Protein AF-A0A316N9U0-F1 (afdb_monomer_lite)

pLDDT: mean 92.21, std 5.58, range [57.59, 98.69]

Structure (mmCIF, N/CA/C/O backbone):
data_AF-A0A316N9U0-F1
#
_entry.id   AF-A0A316N9U0-F1
#
loop_
_atom_site.group_PDB
_atom_site.id
_atom_site.type_symbol
_atom_site.label_atom_id
_atom_site.label_alt_id
_atom_site.label_comp_id
_atom_site.label_asym_id
_atom_site.label_entity_id
_atom_site.label_seq_id
_atom_site.pdbx_PDB_ins_code
_atom_site.Cartn_x
_atom_site.Cartn_y
_atom_site.Cartn_z
_atom_site.occupancy
_atom_site.B_iso_or_equiv
_atom_site.auth_seq_id
_atom_site.auth_comp_id
_atom_site.auth_asym_id
_atom_site.auth_atom_id
_atom_site.pdbx_PDB_model_num
ATOM 1 N N . ASN A 1 1 ? -28.232 8.954 12.568 1.00 57.59 1 ASN A N 1
ATOM 2 C CA . ASN A 1 1 ? -29.510 9.543 13.004 1.00 57.59 1 ASN A CA 1
ATOM 3 C C . ASN A 1 1 ? -29.221 10.200 14.338 1.00 57.59 1 ASN A C 1
ATOM 5 O O . ASN A 1 1 ? -28.720 9.494 15.203 1.00 57.59 1 ASN A O 1
ATOM 9 N N . ASP A 1 2 ? -29.428 11.507 14.483 1.00 73.19 2 ASP A N 1
ATOM 10 C CA . ASP A 1 2 ? -28.947 12.265 15.656 1.00 73.19 2 ASP A CA 1
ATOM 11 C C . ASP A 1 2 ? -29.515 11.719 16.979 1.00 73.19 2 ASP A C 1
ATOM 13 O O . ASP A 1 2 ? -28.809 11.664 17.978 1.00 73.19 2 ASP A O 1
ATOM 17 N N . ARG A 1 3 ? -30.717 11.126 16.942 1.00 83.50 3 ARG A N 1
ATOM 18 C CA . ARG A 1 3 ? -31.357 10.500 18.108 1.00 83.50 3 ARG A CA 1
ATOM 19 C C . ARG A 1 3 ? -30.558 9.355 18.745 1.00 83.50 3 ARG A C 1
ATOM 21 O O . ARG A 1 3 ? -30.540 9.233 19.959 1.00 83.50 3 ARG A O 1
ATOM 28 N N . GLU A 1 4 ? -29.902 8.508 17.951 1.00 81.62 4 GLU A N 1
ATOM 29 C CA . GLU A 1 4 ? -29.090 7.400 18.495 1.00 81.62 4 GLU A CA 1
ATOM 30 C C . GLU A 1 4 ? -27.816 7.917 19.170 1.00 81.62 4 GLU A C 1
ATOM 32 O O . GLU A 1 4 ? -27.303 7.300 20.104 1.00 81.62 4 GLU A O 1
ATOM 37 N N . LEU A 1 5 ? -27.299 9.052 18.688 1.00 82.06 5 LEU A N 1
ATOM 38 C CA . LEU A 1 5 ? -26.145 9.709 19.281 1.00 82.06 5 LEU A CA 1
ATOM 39 C C . LEU A 1 5 ? -26.529 10.362 20.611 1.00 82.06 5 LEU A C 1
ATOM 41 O O . LEU A 1 5 ? -25.797 10.197 21.584 1.00 82.06 5 LEU A O 1
ATOM 45 N N . ASP A 1 6 ? -27.683 11.026 20.663 1.00 84.88 6 ASP A N 1
ATOM 46 C CA . ASP A 1 6 ? -28.225 11.611 21.892 1.00 84.88 6 ASP A CA 1
ATOM 47 C C . ASP A 1 6 ? -28.487 10.521 22.945 1.00 84.88 6 ASP A C 1
ATOM 49 O O . ASP A 1 6 ? -27.961 10.597 24.052 1.00 84.88 6 ASP A O 1
ATOM 53 N N . GLU A 1 7 ? -29.169 9.431 22.569 1.00 88.75 7 GLU A N 1
ATOM 54 C CA . GLU A 1 7 ? -29.408 8.272 23.447 1.00 88.75 7 GLU A CA 1
ATOM 55 C C . GLU A 1 7 ? -28.090 7.654 23.962 1.00 88.75 7 GLU A C 1
ATOM 57 O O . GLU A 1 7 ? -27.992 7.215 25.114 1.00 88.75 7 GLU A O 1
ATOM 62 N N . TYR A 1 8 ? -27.049 7.618 23.124 1.00 85.50 8 TYR A N 1
ATOM 63 C CA . TYR A 1 8 ? -25.725 7.149 23.526 1.00 85.50 8 TYR A CA 1
ATOM 64 C C . TYR A 1 8 ? -25.067 8.087 24.544 1.00 85.50 8 TYR A C 1
ATOM 66 O O . TYR A 1 8 ? -24.534 7.604 25.545 1.00 85.50 8 TYR A O 1
ATOM 74 N N . ILE A 1 9 ? -25.095 9.399 24.299 1.00 86.25 9 ILE A N 1
ATOM 75 C CA . ILE A 1 9 ? -24.516 10.407 25.195 1.00 86.25 9 ILE A CA 1
ATOM 76 C C . ILE A 1 9 ? -25.236 10.382 26.544 1.00 86.25 9 ILE A C 1
ATOM 78 O O . ILE A 1 9 ? -24.568 10.294 27.575 1.00 86.25 9 ILE A O 1
ATOM 82 N N . ASP A 1 10 ? -26.568 10.348 26.541 1.00 88.62 10 ASP A N 1
ATOM 83 C CA . ASP A 1 10 ? -27.387 10.268 27.752 1.00 88.62 10 ASP A CA 1
ATOM 84 C C . ASP A 1 10 ? -27.052 9.024 28.574 1.00 88.62 10 ASP A C 1
ATOM 86 O O . ASP A 1 10 ? -26.886 9.098 29.792 1.00 88.62 10 ASP A O 1
ATOM 90 N N . ARG A 1 11 ? -26.868 7.873 27.916 1.00 89.50 11 ARG A N 1
ATOM 91 C CA . ARG A 1 11 ? -26.446 6.644 28.595 1.00 89.50 11 ARG A CA 1
ATOM 92 C C . ARG A 1 11 ? -25.048 6.771 29.197 1.00 89.50 11 ARG A C 1
ATOM 94 O O . ARG A 1 11 ? -24.829 6.283 30.299 1.00 89.50 11 ARG A O 1
ATOM 101 N N . VAL A 1 12 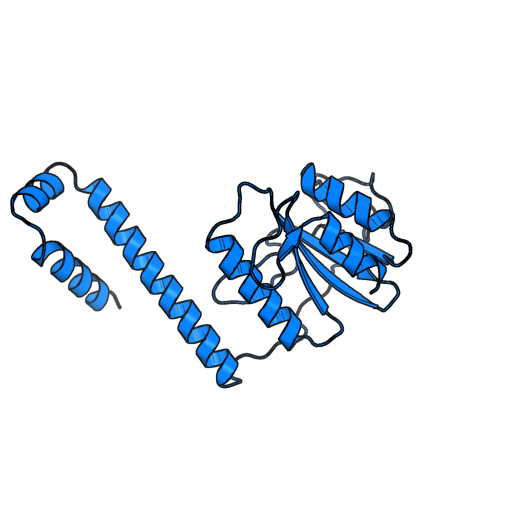? -24.102 7.390 28.489 1.00 87.19 12 VAL A N 1
ATOM 102 C CA . VAL A 1 12 ? -22.737 7.590 29.002 1.00 87.19 12 VAL A CA 1
ATOM 103 C C . VAL A 1 12 ? -22.771 8.479 30.244 1.00 87.19 12 VAL A C 1
ATOM 105 O O . VAL A 1 12 ? -22.231 8.080 31.275 1.00 87.19 12 VAL A O 1
ATOM 108 N N . ILE A 1 13 ? -23.459 9.622 30.180 1.00 87.12 13 ILE A N 1
ATOM 109 C CA . ILE A 1 13 ? -23.612 10.554 31.308 1.00 87.12 13 ILE A CA 1
ATOM 110 C C . ILE A 1 13 ? -24.351 9.881 32.473 1.00 87.12 13 ILE A C 1
ATOM 112 O O . ILE A 1 13 ? -23.904 9.969 33.612 1.00 87.12 13 ILE A O 1
ATOM 116 N N . GLY A 1 14 ? -25.418 9.126 32.197 1.00 88.75 14 GLY A N 1
ATOM 117 C CA . GLY A 1 14 ? -26.203 8.417 33.213 1.00 88.75 14 GLY A CA 1
ATOM 118 C C . GLY A 1 14 ? -25.456 7.302 33.954 1.00 88.75 14 GLY A C 1
ATOM 119 O O . GLY A 1 14 ? -25.948 6.817 34.969 1.00 88.75 14 GLY A O 1
ATOM 120 N N . THR A 1 15 ? -24.277 6.892 33.474 1.00 89.94 15 THR A N 1
ATOM 121 C CA . THR A 1 15 ? -23.410 5.906 34.150 1.00 89.94 15 THR A CA 1
ATOM 122 C C . THR A 1 15 ? -22.253 6.526 34.938 1.00 89.94 15 THR A C 1
ATOM 124 O O . THR A 1 15 ? -21.491 5.787 35.562 1.00 89.94 15 THR A O 1
ATOM 127 N N . MET A 1 16 ? -22.101 7.854 34.915 1.00 91.00 16 MET A N 1
ATOM 128 C CA . MET A 1 16 ? -21.025 8.553 35.623 1.00 91.00 16 MET A CA 1
ATOM 129 C C . MET A 1 16 ? -21.306 8.667 37.128 1.00 91.00 16 MET A C 1
ATOM 131 O O . MET A 1 16 ? -22.456 8.776 37.550 1.00 91.00 16 MET A O 1
ATOM 135 N N . SER A 1 17 ? -20.249 8.668 37.945 1.00 92.31 17 SER A N 1
ATOM 136 C CA . SER A 1 17 ? -20.356 8.987 39.376 1.00 92.31 17 SER A CA 1
ATOM 137 C C . SER A 1 17 ? -20.516 10.495 39.616 1.00 92.31 17 SER A C 1
ATOM 139 O O . SER A 1 17 ? -20.195 11.302 38.746 1.00 92.31 17 SER A O 1
ATOM 141 N N . GLU A 1 18 ? -20.950 10.894 40.815 1.00 90.19 18 GLU A N 1
ATOM 142 C CA . GLU A 1 18 ? -21.047 12.317 41.199 1.00 90.19 18 GLU A CA 1
ATOM 143 C C . GLU A 1 18 ? -19.709 13.063 41.044 1.00 90.19 18 GLU A C 1
ATOM 145 O O . GLU A 1 18 ? -19.682 14.190 40.546 1.00 90.19 18 GLU A O 1
ATOM 150 N N . ASP A 1 19 ? -18.591 12.413 41.386 1.00 89.69 19 ASP A N 1
ATOM 151 C CA . ASP A 1 19 ? -17.245 12.976 41.218 1.00 89.69 19 ASP A CA 1
ATOM 152 C C . ASP A 1 19 ? -16.905 13.208 39.736 1.00 89.69 19 ASP A C 1
ATOM 154 O O . ASP A 1 19 ? -16.341 14.241 39.377 1.00 89.69 19 ASP A O 1
ATOM 158 N N . GLN A 1 20 ? -17.282 12.272 38.856 1.00 87.94 20 GLN A N 1
ATOM 159 C CA . GLN A 1 20 ? -17.071 12.389 37.409 1.00 87.94 20 GLN A CA 1
ATOM 160 C C . GLN A 1 20 ? -17.976 13.448 36.777 1.00 87.94 20 GLN A C 1
ATOM 162 O O . GLN A 1 20 ? -17.539 14.157 35.876 1.00 87.94 20 GLN A O 1
ATOM 167 N N . LEU A 1 21 ? -19.217 13.585 37.253 1.00 89.31 21 LEU A N 1
ATOM 168 C CA . LEU A 1 21 ? -20.124 14.651 36.823 1.00 89.31 21 LEU A CA 1
ATOM 169 C C . LEU A 1 21 ? -19.589 16.025 37.244 1.00 89.31 21 LEU A C 1
ATOM 171 O O . LEU A 1 21 ? -19.561 16.946 36.433 1.00 89.31 21 LEU A O 1
ATOM 175 N N . SER A 1 22 ? -19.067 16.135 38.466 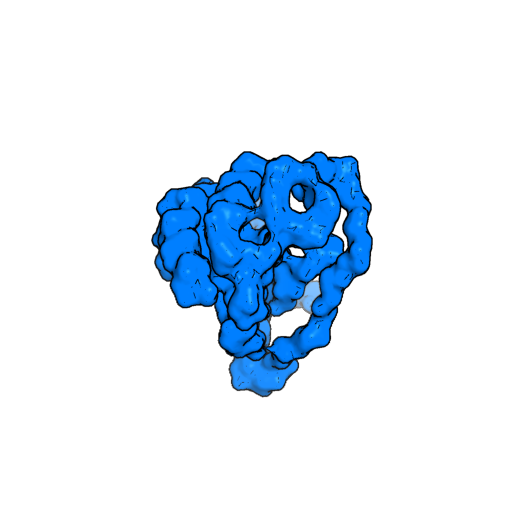1.00 89.88 22 SER A N 1
ATOM 176 C CA . SER A 1 22 ? -18.424 17.356 38.966 1.00 89.88 22 SER A CA 1
ATOM 177 C C . SER A 1 22 ? -17.175 17.719 38.153 1.00 89.88 22 SER A C 1
ATOM 179 O O . SER A 1 22 ? -16.957 18.886 37.824 1.00 89.88 22 SER A O 1
ATOM 181 N N . GLU A 1 23 ? -16.356 16.730 37.784 1.00 90.19 23 GLU A N 1
ATOM 182 C CA . GLU A 1 23 ? -15.198 16.942 36.911 1.00 90.19 23 GLU A CA 1
ATOM 183 C C . GLU A 1 23 ? -15.619 17.326 35.484 1.00 90.19 23 GLU A C 1
ATOM 185 O O . GLU A 1 23 ? -15.018 18.222 34.894 1.00 90.19 23 GLU A O 1
ATOM 190 N N . LEU A 1 24 ? -16.661 16.691 34.936 1.00 89.56 24 LEU A N 1
ATOM 191 C CA . LEU A 1 24 ? -17.228 17.012 33.624 1.00 89.56 24 LEU A CA 1
ATOM 192 C C . LEU A 1 24 ? -17.731 18.461 33.570 1.00 89.56 24 LEU A C 1
ATOM 194 O O . LEU A 1 24 ? -17.489 19.147 32.578 1.00 89.56 24 LEU A O 1
ATOM 198 N N . GLU A 1 25 ? -18.395 18.942 34.623 1.00 89.81 25 GLU A N 1
ATOM 199 C CA . GLU A 1 25 ? -18.850 20.335 34.725 1.00 89.81 25 GLU A CA 1
ATOM 200 C C . GLU A 1 25 ? -17.677 21.325 34.757 1.00 89.81 25 GLU A C 1
ATOM 202 O O . GLU A 1 25 ? -17.725 22.372 34.108 1.00 89.81 25 GLU A O 1
ATOM 207 N N . GLN A 1 26 ? -16.604 20.992 35.481 1.00 92.12 26 GLN A N 1
ATOM 208 C CA . GLN A 1 26 ? -15.421 21.850 35.615 1.00 92.12 26 GLN A CA 1
ATOM 209 C C . GLN A 1 26 ? -14.507 21.809 34.382 1.00 92.12 26 GLN A C 1
ATOM 211 O O . GLN A 1 26 ? -13.868 22.805 34.041 1.00 92.12 26 GLN A O 1
ATOM 216 N N . SER A 1 27 ? -14.426 20.657 33.717 1.00 93.25 27 SER A N 1
ATOM 217 C CA . SER A 1 27 ? -13.551 20.403 32.575 1.00 93.25 27 SER A CA 1
ATOM 218 C C . SER A 1 27 ? -14.237 19.461 31.576 1.00 93.25 27 SER A C 1
ATOM 220 O O . SER A 1 27 ? -13.948 18.263 31.525 1.00 93.25 27 SER A O 1
ATOM 222 N N . PRO A 1 28 ? -15.136 19.984 30.724 1.00 89.75 28 PRO A N 1
ATOM 223 C CA . PRO A 1 28 ? -15.917 19.148 29.811 1.00 89.75 28 PRO A CA 1
ATOM 224 C C . PRO A 1 28 ? -15.108 18.628 28.618 1.00 89.75 28 PRO A C 1
ATOM 226 O O . PRO A 1 28 ? -15.412 17.580 28.047 1.00 89.75 28 PRO A O 1
ATOM 229 N N . TYR A 1 29 ? -14.057 19.346 28.214 1.00 91.81 29 TYR A N 1
ATOM 230 C CA . TYR A 1 29 ? -13.339 19.068 26.969 1.00 91.81 29 TYR A CA 1
ATOM 231 C C . TYR A 1 29 ? -12.704 17.660 26.900 1.00 91.81 29 TYR A C 1
ATOM 233 O O . TYR A 1 29 ? -12.899 16.983 25.888 1.00 91.81 29 TYR A O 1
ATOM 241 N N . PRO A 1 30 ? -12.016 17.145 27.942 1.00 90.62 30 PRO A N 1
ATOM 242 C CA . PRO A 1 30 ? -11.500 15.773 27.940 1.00 90.62 30 PRO A CA 1
ATOM 243 C C . PRO A 1 30 ? -12.579 14.707 27.710 1.00 90.62 30 PRO A C 1
ATOM 245 O O . PRO A 1 30 ? -12.340 13.720 27.010 1.00 90.62 30 PRO A O 1
ATOM 248 N N . TYR A 1 31 ? -13.776 14.909 28.262 1.00 89.56 31 TYR A N 1
ATOM 249 C CA . TYR A 1 31 ? -14.908 14.003 28.088 1.00 89.56 31 TYR A CA 1
ATOM 250 C C . TYR A 1 31 ? -15.464 14.068 26.667 1.00 89.56 31 TYR A C 1
ATOM 252 O O . TYR A 1 31 ? -15.676 13.022 26.053 1.00 89.56 31 TYR A O 1
ATOM 260 N N . VAL A 1 32 ? -15.605 15.272 26.101 1.00 89.56 32 VAL A N 1
ATOM 261 C CA . VAL A 1 32 ? -15.993 15.461 24.693 1.00 89.56 32 VAL A CA 1
ATOM 262 C C . VAL A 1 32 ? -15.034 14.713 23.767 1.00 89.56 32 VAL A C 1
ATOM 264 O O . VAL A 1 32 ? -15.482 13.947 22.915 1.00 89.56 32 VAL A O 1
ATOM 267 N N . VAL A 1 33 ? -13.721 14.866 23.964 1.00 92.12 33 VAL A N 1
ATOM 268 C CA . VAL A 1 33 ? -12.704 14.172 23.158 1.00 92.12 33 VAL A CA 1
ATOM 269 C C . VAL A 1 33 ? -12.834 12.652 23.287 1.00 92.12 33 VAL A C 1
ATOM 271 O O . VAL A 1 33 ? -12.811 11.953 22.272 1.00 92.12 33 VAL A O 1
ATOM 274 N N . LYS A 1 34 ? -13.021 12.123 24.505 1.00 89.81 34 LYS A N 1
ATOM 275 C CA . LYS A 1 34 ? -13.207 10.678 24.733 1.00 89.81 34 LYS A CA 1
ATOM 276 C C . LYS A 1 34 ? -14.476 10.141 24.069 1.00 89.81 34 LYS A C 1
ATOM 278 O O . LYS A 1 34 ? -14.416 9.115 23.392 1.00 89.81 34 LYS A O 1
ATOM 283 N N . ILE A 1 35 ? -15.607 10.830 24.225 1.00 89.00 35 ILE A N 1
ATOM 284 C CA . ILE A 1 35 ? -16.892 10.436 23.630 1.00 89.00 35 ILE A CA 1
ATOM 285 C C . ILE A 1 35 ? -16.791 10.463 22.105 1.00 89.00 35 ILE A C 1
ATOM 287 O O . ILE A 1 35 ? -17.121 9.474 21.453 1.00 89.00 35 ILE A O 1
ATOM 291 N N . GLN A 1 36 ? -16.270 11.551 21.530 1.00 90.56 36 GLN A N 1
ATOM 292 C CA . GLN A 1 36 ? -16.056 11.658 20.086 1.00 90.56 36 GLN A CA 1
ATOM 293 C C . GLN A 1 36 ? -15.122 10.564 19.566 1.00 90.56 36 GLN A C 1
ATOM 295 O O . GLN A 1 36 ? -15.393 9.981 18.516 1.00 90.56 36 GLN A O 1
ATOM 300 N N . GLY A 1 37 ? -14.043 10.268 20.294 1.00 91.50 37 GLY A N 1
ATOM 301 C CA . GLY A 1 37 ? -13.137 9.168 19.978 1.00 91.50 37 GLY A CA 1
ATOM 302 C C . GLY A 1 37 ? -13.875 7.834 19.919 1.00 91.50 37 GLY A C 1
ATOM 303 O O . GLY A 1 37 ? -13.786 7.130 18.913 1.00 91.50 37 GLY A O 1
ATOM 304 N N . LYS A 1 38 ? -14.686 7.530 20.939 1.00 90.06 38 LYS A N 1
ATOM 305 C CA . LYS A 1 38 ? -15.428 6.267 20.992 1.00 90.06 38 LYS A CA 1
ATOM 306 C C . LYS A 1 38 ? -16.485 6.150 19.896 1.00 90.06 38 LYS A C 1
ATOM 308 O O . LYS A 1 38 ? -16.627 5.093 19.291 1.00 90.06 38 LYS A O 1
ATOM 313 N N . VAL A 1 39 ? -17.201 7.233 19.601 1.00 88.88 39 VAL A N 1
ATOM 314 C CA . VAL A 1 39 ? -18.185 7.261 18.508 1.00 88.88 39 VAL A CA 1
ATOM 315 C C . VAL A 1 39 ? -17.504 7.010 17.161 1.00 88.88 39 VAL A C 1
ATOM 317 O O . VAL A 1 39 ? -17.986 6.195 16.377 1.00 88.88 39 VAL A O 1
ATOM 320 N N . LYS A 1 40 ? -16.356 7.648 16.896 1.00 89.56 40 LYS A N 1
ATOM 321 C CA . LYS A 1 40 ? -15.582 7.413 15.664 1.00 89.56 40 LYS A CA 1
ATOM 322 C C . LYS A 1 40 ? -15.115 5.961 15.549 1.00 89.56 40 LYS A C 1
ATOM 324 O O . LYS A 1 40 ? -15.230 5.388 14.470 1.00 89.56 40 LYS A O 1
ATOM 329 N N . GLU A 1 41 ? -14.646 5.370 16.646 1.00 89.88 41 GLU A N 1
ATOM 330 C CA . GLU A 1 41 ? -14.242 3.961 16.707 1.00 89.88 41 GLU A CA 1
ATOM 331 C C . GLU A 1 41 ? -15.411 3.020 16.365 1.00 89.88 41 GLU A C 1
ATOM 333 O O . GLU A 1 41 ? -15.278 2.162 15.494 1.00 89.88 41 GLU A O 1
ATOM 338 N N . LEU A 1 42 ? -16.584 3.223 16.979 1.00 89.88 42 LEU A N 1
ATOM 339 C CA . LEU A 1 42 ? -17.784 2.416 16.714 1.00 89.88 42 LEU A CA 1
ATOM 340 C C . LEU A 1 42 ? -18.245 2.534 15.256 1.00 89.88 42 LEU A C 1
ATOM 342 O O . LEU A 1 42 ? -18.613 1.540 14.628 1.00 89.88 42 LEU A O 1
ATOM 346 N N . ILE A 1 43 ? -18.198 3.745 14.697 1.00 89.44 43 ILE A N 1
ATOM 347 C CA . ILE A 1 43 ? -18.529 3.985 13.292 1.00 89.44 43 ILE A CA 1
ATOM 348 C C . ILE A 1 43 ? -17.534 3.267 12.369 1.00 89.44 43 ILE A C 1
ATOM 350 O O . ILE A 1 43 ? -17.958 2.668 11.382 1.00 89.44 43 ILE A O 1
ATOM 354 N N . ALA A 1 44 ? -16.233 3.307 12.670 1.00 88.31 44 ALA A N 1
ATOM 355 C CA . ALA A 1 44 ? -15.211 2.611 11.888 1.00 88.31 44 ALA A CA 1
ATOM 356 C C . ALA A 1 44 ? -15.417 1.087 11.919 1.00 88.31 44 ALA A C 1
ATOM 358 O O . ALA A 1 44 ? -15.463 0.454 10.862 1.00 88.31 44 ALA A O 1
ATOM 359 N N . GLN A 1 45 ? -15.661 0.518 13.104 1.00 90.56 45 GLN A N 1
ATOM 360 C CA . GLN A 1 45 ? -15.970 -0.905 13.281 1.00 90.56 45 GLN A CA 1
ATOM 361 C C . GLN A 1 45 ? -17.214 -1.319 12.488 1.00 90.56 45 GLN A C 1
ATOM 363 O O . GLN A 1 45 ? -17.184 -2.313 11.762 1.00 90.56 45 GLN A O 1
ATOM 368 N N . HIS A 1 46 ? -18.291 -0.532 12.566 1.00 92.19 46 HIS A N 1
ATOM 369 C CA . HIS A 1 46 ? -19.512 -0.801 11.813 1.00 92.19 46 HIS A CA 1
ATOM 370 C C . HIS A 1 46 ? -19.275 -0.757 10.297 1.00 92.19 46 HIS A C 1
ATOM 372 O O . HIS A 1 46 ? -19.686 -1.674 9.589 1.00 92.19 46 HIS A O 1
ATOM 378 N N . ARG A 1 47 ? -18.573 0.268 9.790 1.00 91.62 47 ARG A N 1
ATOM 379 C CA . ARG A 1 47 ? -18.235 0.381 8.358 1.00 91.62 47 ARG A CA 1
ATOM 380 C C . ARG A 1 47 ? -17.424 -0.814 7.870 1.00 91.62 47 ARG A C 1
ATOM 382 O O . ARG A 1 47 ? -17.737 -1.356 6.815 1.00 91.62 47 ARG A O 1
ATOM 389 N N . SER A 1 48 ? -16.417 -1.223 8.639 1.00 91.62 48 SER A N 1
ATOM 390 C CA . SER A 1 48 ? -15.577 -2.381 8.328 1.00 91.62 48 SER A CA 1
ATOM 391 C C . SER A 1 48 ? -16.403 -3.671 8.274 1.00 91.62 48 SER A C 1
ATOM 393 O O . SER A 1 48 ? -16.355 -4.391 7.280 1.00 91.62 48 SER A O 1
ATOM 395 N N . GLY A 1 49 ? -17.269 -3.903 9.268 1.00 93.81 49 GLY A N 1
ATOM 396 C CA . GLY A 1 49 ? -18.148 -5.077 9.297 1.00 93.81 49 GLY A CA 1
ATOM 397 C C . GLY A 1 49 ? -19.169 -5.116 8.153 1.00 93.81 49 GLY A C 1
ATOM 398 O O . GLY A 1 49 ? -19.401 -6.172 7.565 1.00 93.81 49 GLY A O 1
ATOM 399 N N . VAL A 1 50 ? -19.756 -3.970 7.789 1.00 95.12 50 VAL A N 1
ATOM 400 C CA . VAL A 1 50 ? -20.667 -3.873 6.633 1.00 95.12 50 VAL A CA 1
ATOM 401 C C . VAL A 1 50 ? -19.923 -4.141 5.328 1.00 95.12 50 VAL A C 1
ATOM 403 O O . VAL A 1 50 ? -20.443 -4.859 4.477 1.00 95.12 50 VAL A O 1
ATOM 406 N N . PHE A 1 51 ? -18.713 -3.601 5.175 1.00 94.38 51 PHE A N 1
ATOM 407 C CA . PHE A 1 51 ? -17.882 -3.834 3.997 1.00 94.38 51 PHE A CA 1
ATOM 408 C C . PHE A 1 51 ? -17.535 -5.317 3.830 1.00 94.38 51 PHE A C 1
ATOM 410 O O . PHE A 1 51 ? -17.760 -5.867 2.755 1.00 94.38 51 PHE A O 1
ATOM 417 N N . ASP A 1 52 ? -17.071 -5.975 4.896 1.00 93.06 52 ASP A N 1
ATOM 418 C CA . ASP A 1 52 ? -16.777 -7.412 4.879 1.00 93.06 52 ASP A CA 1
ATOM 419 C C . ASP A 1 52 ? -18.040 -8.228 4.539 1.00 93.06 52 ASP A C 1
ATOM 421 O O . ASP A 1 52 ? -18.011 -9.079 3.653 1.00 93.06 52 ASP A O 1
ATOM 425 N N . THR A 1 53 ? -19.189 -7.888 5.136 1.00 96.19 53 THR A N 1
ATOM 426 C CA . THR A 1 53 ? -20.478 -8.532 4.819 1.00 96.19 53 THR A CA 1
ATOM 427 C C . THR A 1 53 ? -20.856 -8.361 3.345 1.00 96.19 53 THR A C 1
ATOM 429 O O . THR A 1 53 ? -21.382 -9.273 2.712 1.00 96.19 53 THR A O 1
ATOM 432 N N . TRP A 1 54 ? -20.634 -7.177 2.773 1.00 96.31 54 TRP A N 1
ATOM 433 C CA . TRP A 1 54 ? -20.949 -6.912 1.370 1.00 96.31 54 TRP A CA 1
ATOM 434 C C . TRP A 1 54 ? -19.982 -7.601 0.408 1.00 96.31 54 TRP A C 1
ATOM 436 O O . TRP A 1 54 ? -20.415 -7.991 -0.675 1.00 96.31 54 TRP A O 1
ATOM 446 N N . LEU A 1 55 ? -18.718 -7.784 0.794 1.00 93.19 55 LEU A N 1
ATOM 447 C CA . LEU A 1 55 ? -17.776 -8.630 0.064 1.00 93.19 55 LEU A CA 1
ATOM 448 C C . LEU A 1 55 ? -18.236 -10.092 0.055 1.00 93.19 55 LEU A C 1
ATOM 450 O O . LEU A 1 55 ? -18.295 -10.694 -1.009 1.00 93.19 55 LEU A O 1
ATOM 454 N N . GLU A 1 56 ? -18.617 -10.644 1.209 1.00 93.88 56 GLU A N 1
ATOM 455 C CA . GLU A 1 56 ? -19.105 -12.030 1.330 1.00 93.88 56 GLU A CA 1
ATOM 456 C C . GLU A 1 56 ? -20.409 -12.286 0.561 1.00 93.88 56 GLU A C 1
ATOM 458 O O . GLU A 1 56 ? -20.680 -13.404 0.134 1.00 93.88 56 GLU A O 1
ATOM 463 N N . GLN A 1 57 ? -21.230 -11.249 0.395 1.00 96.31 57 GLN A N 1
ATOM 464 C CA . GLN A 1 57 ? -22.492 -11.298 -0.347 1.00 96.31 57 GLN A CA 1
ATOM 465 C C . GLN A 1 57 ? -22.332 -10.975 -1.839 1.00 96.31 57 GLN A C 1
ATOM 467 O O . GLN A 1 57 ? -23.343 -10.759 -2.509 1.00 96.31 57 GLN A O 1
ATOM 472 N N . ASP A 1 58 ? -21.097 -10.855 -2.339 1.00 94.00 58 ASP A N 1
ATOM 473 C CA . ASP A 1 58 ? -20.777 -10.463 -3.719 1.00 94.00 58 ASP A CA 1
ATOM 474 C C . ASP A 1 58 ? -21.419 -9.126 -4.154 1.00 94.00 58 ASP A C 1
ATOM 476 O O . ASP A 1 58 ? -21.604 -8.844 -5.340 1.00 94.00 58 ASP A O 1
ATOM 480 N N . LYS A 1 59 ? -21.760 -8.257 -3.193 1.00 95.31 59 LYS A N 1
ATOM 481 C CA . LYS A 1 59 ? -22.289 -6.906 -3.460 1.00 95.31 59 LYS A CA 1
ATOM 482 C C . LYS A 1 59 ? -21.187 -5.931 -3.857 1.00 95.31 59 LYS A C 1
ATOM 484 O O . LYS A 1 59 ? -21.469 -4.902 -4.469 1.00 95.31 59 LYS A O 1
ATOM 489 N N . ILE A 1 60 ? -19.945 -6.240 -3.493 1.00 93.19 60 ILE A N 1
ATOM 490 C CA . ILE A 1 60 ? -18.751 -5.487 -3.866 1.00 93.19 60 ILE A CA 1
ATOM 491 C C . ILE A 1 60 ? -17.951 -6.328 -4.855 1.00 93.19 60 ILE A C 1
ATOM 493 O O . ILE A 1 60 ? -17.623 -7.478 -4.585 1.00 93.19 60 ILE A O 1
ATOM 497 N N . SER A 1 61 ? -17.603 -5.728 -5.990 1.00 91.06 61 SER A N 1
ATOM 498 C CA . SER A 1 61 ? -16.751 -6.340 -7.009 1.00 91.06 61 SER A CA 1
ATOM 499 C C . SER A 1 61 ? -15.576 -5.426 -7.342 1.00 91.06 61 SER A C 1
ATOM 501 O O . SER A 1 61 ? -15.654 -4.204 -7.199 1.00 91.06 61 SER A O 1
ATOM 503 N N . CYS A 1 62 ? -14.465 -6.022 -7.778 1.00 92.38 62 CYS A N 1
ATOM 504 C CA . CYS A 1 62 ? -13.304 -5.273 -8.236 1.00 92.38 62 CYS A CA 1
ATOM 505 C C . CYS A 1 62 ? -13.340 -5.142 -9.760 1.00 92.38 62 CYS A C 1
ATOM 507 O O . CYS A 1 62 ? -13.318 -6.145 -10.472 1.00 92.38 62 CYS A O 1
ATOM 509 N N . LEU A 1 63 ? -13.397 -3.903 -10.251 1.00 92.31 63 LEU A N 1
ATOM 510 C CA . LEU A 1 63 ? -13.461 -3.588 -11.676 1.00 92.31 63 LEU A CA 1
ATOM 511 C C . LEU A 1 63 ? -12.297 -2.671 -12.080 1.00 92.31 63 LEU A C 1
ATOM 513 O O . LEU A 1 63 ? -11.847 -1.860 -11.263 1.00 92.31 63 LEU A O 1
ATOM 517 N N . PRO A 1 64 ? -11.820 -2.748 -13.337 1.00 92.25 64 PRO A N 1
ATOM 518 C CA . PRO A 1 64 ? -10.849 -1.793 -13.861 1.00 92.25 64 PRO A CA 1
ATOM 519 C C . PRO A 1 64 ? -11.414 -0.368 -13.803 1.00 92.25 64 PRO A C 1
ATOM 521 O O . PRO A 1 64 ? -12.434 -0.082 -14.422 1.00 92.25 64 PRO A O 1
ATOM 524 N N . ASN A 1 65 ? -10.756 0.520 -13.055 1.00 90.38 65 ASN A N 1
ATOM 525 C CA . ASN A 1 65 ? -11.258 1.879 -12.802 1.00 90.38 65 ASN A CA 1
ATOM 526 C C . ASN A 1 65 ? -10.165 2.963 -12.846 1.00 90.38 65 ASN A C 1
ATOM 528 O O . ASN A 1 65 ? -10.401 4.108 -12.474 1.00 90.38 65 ASN A O 1
ATOM 532 N N . TYR A 1 66 ? -8.945 2.620 -13.255 1.00 94.12 66 TYR A N 1
ATOM 533 C CA . TYR A 1 66 ? -7.836 3.566 -13.262 1.00 94.12 66 TYR A CA 1
ATOM 534 C C . TYR A 1 66 ? -6.930 3.344 -14.464 1.00 94.12 66 TYR A C 1
ATOM 536 O O . TYR A 1 66 ? -6.600 2.208 -14.806 1.00 94.12 66 TYR A O 1
ATOM 544 N N . ALA A 1 67 ? -6.516 4.450 -15.073 1.00 95.06 67 ALA A N 1
ATOM 545 C CA . ALA A 1 67 ? -5.504 4.495 -16.109 1.00 95.06 67 ALA A CA 1
ATOM 546 C C . ALA A 1 67 ? -4.456 5.527 -15.698 1.00 95.06 67 ALA A C 1
ATOM 548 O O . ALA A 1 67 ? -4.800 6.628 -15.268 1.00 95.06 67 ALA A O 1
ATOM 549 N N . LEU A 1 68 ? -3.184 5.159 -15.838 1.00 95.88 68 LEU A N 1
ATOM 550 C CA . LEU A 1 68 ? -2.081 6.084 -15.614 1.00 95.88 68 LEU A CA 1
ATOM 551 C C . LEU A 1 68 ? -2.179 7.233 -16.632 1.00 95.88 68 LEU A C 1
ATOM 553 O O . LEU A 1 68 ? -2.428 6.967 -17.814 1.00 95.88 68 LEU A O 1
ATOM 557 N N . PRO A 1 69 ? -2.034 8.497 -16.199 1.00 95.00 69 PRO A N 1
ATOM 558 C CA . PRO A 1 69 ? -2.108 9.630 -17.109 1.00 95.00 69 PRO A CA 1
ATOM 559 C C . PRO A 1 69 ? -0.965 9.590 -18.131 1.00 95.00 69 PRO A C 1
ATOM 561 O O . PRO A 1 69 ? 0.102 9.047 -17.883 1.00 95.00 69 PRO A O 1
ATOM 564 N N . ALA A 1 70 ? -1.160 10.204 -19.298 1.00 95.69 70 ALA A N 1
ATOM 565 C CA . ALA A 1 70 ? -0.084 10.299 -20.290 1.00 95.69 70 ALA A CA 1
ATOM 566 C C . ALA A 1 70 ? 1.057 11.230 -19.835 1.00 95.69 70 ALA A C 1
ATOM 568 O O . ALA A 1 70 ? 2.190 11.092 -20.290 1.00 95.69 70 ALA A O 1
ATOM 569 N N . VAL A 1 71 ? 0.746 12.194 -18.961 1.00 94.31 71 VAL A N 1
ATOM 570 C CA . VAL A 1 71 ? 1.667 13.213 -18.448 1.00 94.31 71 VAL A CA 1
ATOM 571 C C . VAL A 1 71 ? 1.326 13.503 -16.989 1.00 94.31 71 VAL A C 1
ATOM 573 O O . VAL A 1 71 ? 0.150 13.609 -16.640 1.00 94.31 71 VAL A O 1
ATOM 576 N N . ILE A 1 72 ? 2.354 13.686 -16.161 1.00 94.19 72 ILE A N 1
ATOM 577 C CA . ILE A 1 72 ? 2.240 14.209 -14.795 1.00 94.19 72 ILE A CA 1
ATOM 578 C C . ILE A 1 72 ? 2.913 15.581 -14.688 1.00 94.19 72 ILE A C 1
ATOM 580 O O . ILE A 1 72 ? 3.753 15.951 -15.508 1.00 94.19 72 ILE A O 1
ATOM 584 N N . SER A 1 73 ? 2.520 16.371 -13.691 1.00 91.31 73 SER A N 1
ATOM 585 C CA . SER A 1 73 ? 3.099 17.696 -13.425 1.00 91.31 73 SER A CA 1
ATOM 586 C C . SER A 1 73 ? 3.214 17.927 -11.917 1.00 91.31 73 SER A C 1
ATOM 588 O O . SER A 1 73 ? 2.446 18.711 -11.358 1.00 91.31 73 SER A O 1
ATOM 590 N N . PRO A 1 74 ? 4.112 17.191 -11.239 1.00 90.69 74 PRO A N 1
ATOM 591 C CA . PRO A 1 74 ? 4.306 17.341 -9.804 1.00 90.69 74 PRO A CA 1
ATOM 592 C C . PRO A 1 74 ? 4.927 18.702 -9.461 1.00 90.69 74 PRO A C 1
ATOM 594 O O . PRO A 1 74 ? 5.699 19.267 -10.236 1.00 90.69 74 PRO A O 1
ATOM 597 N N . THR A 1 75 ? 4.606 19.222 -8.275 1.00 89.19 75 THR A N 1
ATOM 598 C CA . THR A 1 75 ? 5.119 20.517 -7.789 1.00 89.19 75 THR A CA 1
ATOM 599 C C . THR A 1 75 ? 6.624 20.474 -7.510 1.00 89.19 75 THR A C 1
ATOM 601 O O . THR A 1 75 ? 7.332 21.445 -7.769 1.00 89.19 75 THR A O 1
ATOM 604 N N . ALA A 1 76 ? 7.107 19.346 -6.987 1.00 92.38 76 ALA A N 1
ATOM 605 C CA . ALA A 1 76 ? 8.517 19.037 -6.777 1.00 92.38 76 ALA A CA 1
ATOM 606 C C . ALA A 1 76 ? 8.822 17.696 -7.447 1.00 92.38 76 ALA A C 1
ATOM 608 O O . ALA A 1 76 ? 7.989 16.789 -7.403 1.00 92.38 76 ALA A O 1
ATOM 609 N N . PHE A 1 77 ? 9.985 17.576 -8.085 1.00 93.25 77 PHE A N 1
ATOM 610 C CA . PHE A 1 77 ? 10.288 16.430 -8.935 1.00 93.25 77 PHE A CA 1
ATOM 611 C C . PHE A 1 77 ? 11.731 15.952 -8.824 1.00 93.25 77 PHE A C 1
ATOM 613 O O . PHE A 1 77 ? 12.642 16.716 -8.506 1.00 93.25 77 PHE A O 1
ATOM 620 N N . THR A 1 78 ? 11.930 14.685 -9.175 1.00 92.94 78 THR A N 1
ATOM 621 C CA . THR A 1 78 ? 13.234 14.035 -9.286 1.00 92.94 78 THR A CA 1
ATOM 622 C C . THR A 1 78 ? 13.308 13.189 -10.554 1.00 92.94 78 THR A C 1
ATOM 624 O O . THR A 1 78 ? 12.321 12.612 -11.007 1.00 92.94 78 THR A O 1
ATOM 627 N N . SER A 1 79 ? 14.499 13.106 -11.138 1.00 93.81 79 SER A N 1
ATOM 628 C CA . SER A 1 79 ? 14.815 12.226 -12.271 1.00 93.81 79 SER A CA 1
ATOM 629 C C . SER A 1 79 ? 16.064 11.383 -11.989 1.00 93.81 79 SER A C 1
ATOM 631 O O . SER A 1 79 ? 16.776 10.989 -12.910 1.00 93.81 79 SER A O 1
ATOM 633 N N . MET A 1 80 ? 16.397 11.197 -10.706 1.00 93.94 80 MET A N 1
ATOM 634 C CA . MET A 1 80 ? 17.659 10.579 -10.282 1.00 93.94 80 MET A CA 1
ATOM 635 C C . MET A 1 80 ? 17.641 9.051 -10.362 1.00 93.94 80 MET A C 1
ATOM 637 O O . MET A 1 80 ? 18.680 8.444 -10.610 1.00 93.94 80 MET A O 1
ATOM 641 N N . VAL A 1 81 ? 16.482 8.432 -10.134 1.00 96.50 81 VAL A N 1
ATOM 642 C CA . VAL A 1 81 ? 16.359 6.972 -10.061 1.00 96.50 81 VAL A CA 1
ATOM 643 C C . VAL A 1 81 ? 15.997 6.424 -11.446 1.00 96.50 81 VAL A C 1
ATOM 645 O O . VAL A 1 81 ? 15.030 6.898 -12.048 1.00 96.50 81 VAL A O 1
ATOM 648 N N . PRO A 1 82 ? 16.745 5.443 -11.981 1.00 97.12 82 PRO A N 1
ATOM 649 C CA . PRO A 1 82 ? 16.460 4.872 -13.292 1.00 97.12 82 PRO A CA 1
ATOM 650 C C . PRO A 1 82 ? 15.139 4.091 -13.293 1.00 97.12 82 PRO A C 1
ATOM 652 O O . PRO A 1 82 ? 14.576 3.771 -12.247 1.00 97.12 82 PRO A O 1
ATOM 655 N N . LYS A 1 83 ? 14.655 3.742 -14.493 1.00 97.88 83 LYS A N 1
ATOM 656 C CA . LYS A 1 83 ? 13.403 2.990 -14.707 1.00 97.88 83 LYS A CA 1
ATOM 657 C C . LYS A 1 83 ? 12.146 3.690 -14.160 1.00 97.88 83 LYS A C 1
ATOM 659 O O . LYS A 1 83 ? 11.154 3.019 -13.885 1.00 97.88 83 LYS A O 1
ATOM 664 N N . SER A 1 84 ? 12.156 5.014 -14.020 1.00 97.69 84 SER A N 1
ATOM 665 C CA . SER A 1 84 ? 10.918 5.763 -13.801 1.00 97.69 84 SER A CA 1
ATOM 666 C C . SER A 1 84 ? 9.985 5.627 -15.010 1.00 97.69 84 SER A C 1
ATOM 668 O O . SER A 1 84 ? 10.440 5.506 -16.153 1.00 97.69 84 SER A O 1
ATOM 670 N N . LEU A 1 85 ? 8.674 5.622 -14.771 1.00 97.94 85 LEU A N 1
ATOM 671 C CA . LEU A 1 85 ? 7.668 5.590 -15.830 1.00 97.94 85 LEU A CA 1
ATOM 672 C C . LEU A 1 85 ? 7.616 6.933 -16.560 1.00 97.94 85 LEU A C 1
ATOM 674 O O . LEU A 1 85 ? 7.526 6.969 -17.789 1.00 97.94 85 LEU A O 1
ATOM 678 N N . TYR A 1 86 ? 7.676 8.028 -15.805 1.00 97.31 86 TYR A N 1
ATOM 679 C CA . TYR A 1 86 ? 7.705 9.380 -16.347 1.00 97.31 86 TYR A CA 1
ATOM 680 C C . TYR A 1 86 ? 9.135 9.929 -16.374 1.00 97.31 86 TYR A C 1
ATOM 682 O O . TYR A 1 86 ? 10.006 9.502 -15.617 1.00 97.31 86 TYR A O 1
ATOM 690 N N . THR A 1 87 ? 9.383 10.912 -17.246 1.00 95.44 87 THR A N 1
ATOM 691 C CA . THR A 1 87 ? 10.697 11.572 -17.382 1.00 95.44 87 THR A CA 1
ATOM 692 C C . THR A 1 87 ? 11.190 12.175 -16.065 1.00 95.44 87 THR A C 1
ATOM 694 O O . THR A 1 87 ? 12.390 12.199 -15.802 1.00 95.44 87 THR A O 1
ATOM 697 N N . ALA A 1 88 ? 10.261 12.668 -15.249 1.00 94.81 88 ALA A N 1
ATOM 698 C CA . ALA A 1 88 ? 10.503 13.095 -13.885 1.00 94.81 88 ALA A CA 1
ATOM 699 C C . ALA A 1 88 ? 9.310 12.663 -13.031 1.00 94.81 88 ALA A C 1
ATOM 701 O O . ALA A 1 88 ? 8.160 12.842 -13.434 1.00 94.81 88 ALA A O 1
ATOM 702 N N . GLU A 1 89 ? 9.605 12.087 -11.876 1.00 96.25 89 GLU A N 1
ATOM 703 C CA . GLU A 1 89 ? 8.630 11.607 -10.901 1.00 96.25 89 GLU A CA 1
ATOM 704 C C . GLU A 1 89 ? 8.466 12.648 -9.793 1.00 96.25 89 GLU A C 1
ATOM 706 O O . GLU A 1 89 ? 9.319 13.523 -9.626 1.00 96.25 89 GLU A O 1
ATOM 711 N N . GLU A 1 90 ? 7.373 12.573 -9.035 1.00 95.19 90 GLU A N 1
ATOM 712 C CA . GLU A 1 90 ? 7.206 13.422 -7.854 1.00 95.19 90 GLU A CA 1
ATOM 713 C C . GLU A 1 90 ? 8.312 13.135 -6.824 1.00 95.19 90 GLU A C 1
ATOM 715 O O . GLU A 1 90 ? 8.736 11.991 -6.656 1.00 95.19 90 GLU A O 1
ATOM 720 N N . ASP A 1 91 ? 8.798 14.182 -6.156 1.00 93.75 91 ASP A N 1
ATOM 721 C CA . ASP A 1 91 ? 9.865 14.062 -5.158 1.00 93.75 91 ASP A CA 1
ATOM 722 C C . ASP A 1 91 ? 9.447 13.191 -3.967 1.00 93.75 91 ASP A C 1
ATOM 724 O O . ASP A 1 91 ? 8.303 13.264 -3.531 1.00 93.75 91 ASP A O 1
ATOM 728 N N . MET A 1 92 ? 10.361 12.387 -3.429 1.00 93.50 92 MET A N 1
ATOM 729 C CA . MET A 1 92 ? 10.077 11.319 -2.462 1.00 93.50 92 MET A CA 1
ATOM 730 C C . MET A 1 92 ? 10.790 11.541 -1.131 1.00 93.50 92 MET A C 1
ATOM 732 O O . MET A 1 92 ? 11.822 12.207 -1.067 1.00 93.50 92 MET A O 1
ATOM 736 N N . ASN A 1 93 ? 10.273 10.933 -0.060 1.00 93.69 93 ASN A N 1
ATOM 737 C CA . ASN A 1 93 ? 11.026 10.880 1.196 1.00 93.69 93 ASN A CA 1
ATOM 738 C C . ASN A 1 93 ? 12.212 9.893 1.097 1.00 93.69 93 ASN A C 1
ATOM 740 O O . ASN A 1 93 ? 12.294 9.086 0.171 1.00 93.69 93 ASN A O 1
ATOM 744 N N . GLU A 1 94 ? 13.136 9.941 2.061 1.00 94.75 94 GLU A N 1
ATOM 745 C CA . GLU A 1 94 ? 14.360 9.121 2.055 1.00 94.75 94 GLU A CA 1
ATOM 746 C C . GLU A 1 94 ? 14.080 7.610 1.982 1.00 94.75 94 GLU A C 1
ATOM 748 O O . GLU A 1 94 ? 14.773 6.873 1.277 1.00 94.75 94 GLU A O 1
ATOM 753 N N . TYR A 1 95 ? 13.039 7.140 2.673 1.00 95.50 95 TYR A N 1
ATOM 754 C CA . TYR A 1 95 ? 12.700 5.723 2.699 1.00 95.50 95 TYR A CA 1
ATOM 755 C C . TYR A 1 95 ? 12.032 5.268 1.396 1.00 95.50 95 TYR A C 1
ATOM 757 O O . TYR A 1 95 ? 12.428 4.250 0.830 1.00 95.50 95 TYR A O 1
ATOM 765 N N . GLU A 1 96 ? 11.090 6.049 0.863 1.00 96.19 96 GLU A N 1
ATOM 766 C CA . GLU A 1 96 ? 10.525 5.836 -0.476 1.00 96.19 96 GLU A CA 1
ATOM 767 C C . GLU A 1 96 ? 11.639 5.770 -1.529 1.00 96.19 96 GLU A C 1
ATOM 769 O O . GLU A 1 96 ? 11.676 4.824 -2.316 1.00 96.19 96 GLU A O 1
ATOM 774 N N . PHE A 1 97 ? 12.594 6.712 -1.482 1.00 96.56 97 PHE A N 1
ATOM 775 C CA . PHE A 1 97 ? 13.760 6.744 -2.367 1.00 96.56 97 PHE A CA 1
ATOM 776 C C . PHE A 1 97 ? 14.577 5.447 -2.284 1.00 96.56 97 PHE A C 1
ATOM 778 O O . PHE A 1 97 ? 14.905 4.851 -3.309 1.00 96.56 97 PHE A O 1
ATOM 785 N N . LYS A 1 98 ? 14.872 4.967 -1.070 1.00 96.94 98 LYS A N 1
ATOM 786 C CA . LYS A 1 98 ? 15.590 3.703 -0.838 1.00 96.94 98 LYS A CA 1
ATOM 787 C C . LYS A 1 98 ? 14.855 2.505 -1.451 1.00 96.94 98 LYS A C 1
ATOM 789 O O . LYS A 1 98 ? 15.492 1.654 -2.071 1.00 96.94 98 LYS A O 1
ATOM 794 N N . VAL A 1 99 ? 13.529 2.446 -1.305 1.00 97.88 99 VAL A N 1
ATOM 795 C CA . VAL A 1 99 ? 12.698 1.368 -1.868 1.00 97.88 99 VAL A CA 1
ATOM 796 C C . VAL A 1 99 ? 12.711 1.407 -3.398 1.00 97.88 99 VAL A C 1
ATOM 798 O O . VAL A 1 99 ? 12.984 0.381 -4.024 1.00 97.88 99 VAL A O 1
ATOM 801 N N . VAL A 1 100 ? 12.467 2.570 -4.020 1.00 97.94 100 VAL A N 1
ATOM 802 C CA . VAL A 1 100 ? 12.481 2.679 -5.493 1.00 97.94 100 VAL A CA 1
ATOM 803 C C . VAL A 1 100 ? 13.868 2.437 -6.073 1.00 97.94 100 VAL A C 1
ATOM 805 O O . VAL A 1 100 ? 13.975 1.820 -7.130 1.00 97.94 100 VAL A O 1
ATOM 808 N N . TRP A 1 101 ? 14.933 2.851 -5.379 1.00 98.06 101 TRP A N 1
ATOM 809 C CA . TRP A 1 101 ? 16.303 2.595 -5.812 1.00 98.06 101 TRP A CA 1
ATOM 810 C C . TRP A 1 101 ? 16.578 1.094 -5.869 1.00 98.06 101 TRP A C 1
ATOM 812 O O . TRP A 1 101 ? 16.960 0.582 -6.920 1.00 98.06 101 TRP A O 1
ATOM 822 N N . ALA A 1 102 ? 16.280 0.373 -4.786 1.00 98.06 102 ALA A N 1
ATOM 823 C CA . ALA A 1 102 ? 16.450 -1.076 -4.721 1.00 98.06 102 ALA A CA 1
ATOM 824 C C . ALA A 1 102 ? 15.615 -1.808 -5.790 1.00 98.06 102 ALA A C 1
ATOM 826 O O . ALA A 1 102 ? 16.099 -2.740 -6.430 1.00 98.06 102 ALA A O 1
ATOM 827 N N . LEU A 1 103 ? 14.375 -1.370 -6.033 1.00 98.44 103 LEU A N 1
ATOM 828 C CA . LEU A 1 103 ? 13.537 -1.900 -7.115 1.00 98.44 103 LEU A CA 1
ATOM 829 C C . LEU A 1 103 ? 14.134 -1.624 -8.500 1.00 98.44 103 LEU A C 1
ATOM 831 O O . LEU A 1 103 ? 14.097 -2.491 -9.371 1.00 98.44 103 LEU A O 1
ATOM 835 N N . SER A 1 104 ? 14.705 -0.438 -8.711 1.00 97.88 104 SER A N 1
ATOM 836 C CA . SER A 1 104 ? 15.303 -0.053 -9.991 1.00 97.88 104 SER A CA 1
ATOM 837 C C . SER A 1 104 ? 16.523 -0.905 -10.362 1.00 97.88 104 SER A C 1
ATOM 839 O O . SER A 1 104 ? 16.797 -1.113 -11.546 1.00 97.88 104 SER A O 1
ATOM 841 N N . GLU A 1 105 ? 17.210 -1.473 -9.371 1.00 97.94 105 GLU A N 1
ATOM 842 C CA . GLU A 1 105 ? 18.345 -2.380 -9.569 1.00 97.94 105 GLU A CA 1
ATOM 843 C C . GLU A 1 105 ? 17.919 -3.785 -10.023 1.00 97.94 105 GLU A C 1
ATOM 845 O O . GLU A 1 105 ? 18.747 -4.538 -10.531 1.00 97.94 105 GLU A O 1
ATOM 850 N N . LEU A 1 106 ? 16.637 -4.152 -9.903 1.00 98.25 106 LEU A N 1
ATOM 851 C CA . LEU A 1 106 ? 16.155 -5.464 -10.332 1.00 98.25 106 LEU A CA 1
ATOM 852 C C . LEU A 1 106 ? 15.879 -5.509 -11.838 1.00 98.25 106 LEU A C 1
ATOM 854 O O . LEU A 1 106 ? 15.092 -4.722 -12.369 1.00 98.25 106 LEU A O 1
ATOM 858 N N . ASP A 1 107 ? 16.470 -6.476 -12.537 1.00 97.69 107 ASP A N 1
ATOM 859 C CA . ASP A 1 107 ? 16.312 -6.637 -13.990 1.00 97.69 107 ASP A CA 1
ATOM 860 C C . ASP A 1 107 ? 14.882 -6.985 -14.422 1.00 97.69 107 ASP A C 1
ATOM 862 O O . ASP A 1 107 ? 14.475 -6.649 -15.531 1.00 97.69 107 ASP A O 1
ATOM 866 N N . ASN A 1 108 ? 14.092 -7.629 -13.557 1.00 98.25 108 ASN A N 1
ATOM 867 C CA . ASN A 1 108 ? 12.701 -7.967 -13.859 1.00 98.25 108 ASN A CA 1
ATOM 868 C C . ASN A 1 108 ? 11.731 -6.786 -13.665 1.00 98.25 108 ASN A C 1
ATOM 870 O O . ASN A 1 108 ? 10.583 -6.872 -14.114 1.00 98.25 108 ASN A O 1
ATOM 874 N N . VAL A 1 109 ? 12.175 -5.672 -13.071 1.00 98.62 109 VAL A N 1
ATOM 875 C CA . VAL A 1 109 ? 11.399 -4.428 -12.985 1.00 98.62 109 VAL A CA 1
ATOM 876 C C . VAL A 1 109 ? 11.497 -3.674 -14.307 1.00 98.62 109 VAL A C 1
ATOM 878 O O . VAL A 1 109 ? 12.579 -3.287 -14.744 1.00 98.62 109 VAL A O 1
ATOM 881 N N . LYS A 1 110 ? 10.338 -3.436 -14.927 1.00 98.62 110 LYS A N 1
ATOM 882 C CA . LYS A 1 110 ? 10.212 -2.697 -16.187 1.00 98.62 110 LYS A CA 1
ATOM 883 C C . LYS A 1 110 ? 10.170 -1.193 -15.950 1.00 98.62 110 LYS A C 1
ATOM 885 O O . LYS A 1 110 ? 10.858 -0.447 -16.640 1.00 98.62 110 LYS A O 1
ATOM 890 N N . TRP A 1 111 ? 9.327 -0.759 -15.018 1.00 98.69 111 TRP A N 1
ATOM 891 C CA . TRP A 1 111 ? 9.253 0.629 -14.576 1.00 98.69 111 TRP A CA 1
ATOM 892 C C . TRP A 1 111 ? 8.624 0.733 -13.189 1.00 98.69 111 TRP A C 1
ATOM 894 O O . TRP A 1 111 ? 7.908 -0.172 -12.752 1.00 98.69 111 TRP A O 1
ATOM 904 N N . TRP A 1 112 ? 8.855 1.860 -12.524 1.00 98.50 112 TRP A N 1
ATOM 905 C CA . TRP A 1 112 ? 8.159 2.271 -11.308 1.00 98.50 112 TRP A CA 1
ATOM 906 C C . TRP A 1 112 ? 7.581 3.685 -11.482 1.00 98.50 112 TRP A C 1
ATOM 908 O O . TRP A 1 112 ? 8.047 4.452 -12.317 1.00 98.50 112 TRP A O 1
ATOM 918 N N . HIS A 1 113 ? 6.550 4.014 -10.713 1.00 98.00 113 HIS A N 1
ATOM 919 C CA . HIS A 1 113 ? 5.926 5.335 -10.656 1.00 98.00 113 HIS A CA 1
ATOM 920 C C . HIS A 1 113 ? 5.622 5.681 -9.199 1.00 98.00 113 HIS A C 1
ATOM 922 O O . HIS A 1 113 ? 5.080 4.832 -8.482 1.00 98.00 113 HIS A O 1
ATOM 928 N N . ARG A 1 114 ? 5.919 6.912 -8.767 1.00 96.94 114 ARG A N 1
ATOM 929 C CA . ARG A 1 114 ? 5.449 7.399 -7.464 1.00 96.94 114 ARG A CA 1
ATOM 930 C C . ARG A 1 114 ? 3.988 7.825 -7.577 1.00 96.94 114 ARG A C 1
ATOM 932 O O . ARG A 1 114 ? 3.661 8.787 -8.266 1.00 96.94 114 ARG A O 1
ATOM 939 N N . ASN A 1 115 ? 3.106 7.123 -6.883 1.00 95.56 115 ASN A N 1
ATOM 940 C CA . ASN A 1 115 ? 1.682 7.400 -6.897 1.00 95.56 115 ASN A CA 1
ATOM 941 C C . ASN A 1 115 ? 1.381 8.687 -6.115 1.00 95.56 115 ASN A C 1
ATOM 943 O O . ASN A 1 115 ? 1.439 8.716 -4.887 1.00 95.56 115 ASN A O 1
ATOM 947 N N . ILE A 1 116 ? 1.038 9.754 -6.833 1.00 88.88 116 ILE A N 1
ATOM 948 C CA . ILE A 1 116 ? 0.810 11.070 -6.229 1.00 88.88 116 ILE A CA 1
ATOM 949 C C . ILE A 1 116 ? -0.402 11.002 -5.295 1.00 88.88 116 ILE A C 1
ATOM 951 O O . ILE A 1 116 ? -1.532 10.751 -5.731 1.00 88.88 116 ILE A O 1
ATOM 955 N N . SER A 1 117 ? -0.175 11.226 -4.000 1.00 77.25 117 SER A N 1
ATOM 956 C CA . SER A 1 117 ? -1.202 11.045 -2.971 1.00 77.25 117 SER A CA 1
ATOM 957 C C . SER A 1 117 ? -2.477 11.828 -3.301 1.00 77.25 117 SER A C 1
ATOM 959 O O . SER A 1 117 ? -2.432 13.016 -3.622 1.00 77.25 117 SER A O 1
ATOM 961 N N . ARG A 1 118 ? -3.632 11.154 -3.217 1.00 78.00 118 ARG A N 1
ATOM 962 C CA . ARG A 1 118 ? -4.983 11.693 -3.496 1.00 78.00 118 ARG A CA 1
ATOM 963 C C . ARG A 1 118 ? -5.253 12.159 -4.935 1.00 78.00 118 ARG A C 1
ATOM 965 O O . ARG A 1 118 ? -6.379 12.561 -5.216 1.00 78.00 118 ARG A O 1
ATOM 972 N N . LEU A 1 119 ? -4.273 12.091 -5.835 1.00 86.62 119 LEU A N 1
ATOM 973 C CA . LEU A 1 119 ? -4.444 12.358 -7.271 1.00 86.62 119 LEU A CA 1
ATOM 974 C C . LEU A 1 119 ? -4.267 11.097 -8.125 1.00 86.62 119 LEU A C 1
ATOM 976 O O . LEU A 1 119 ? -4.778 11.023 -9.242 1.00 86.62 119 LEU A O 1
ATOM 980 N N . GLY A 1 120 ? -3.534 10.117 -7.606 1.00 91.75 120 GLY A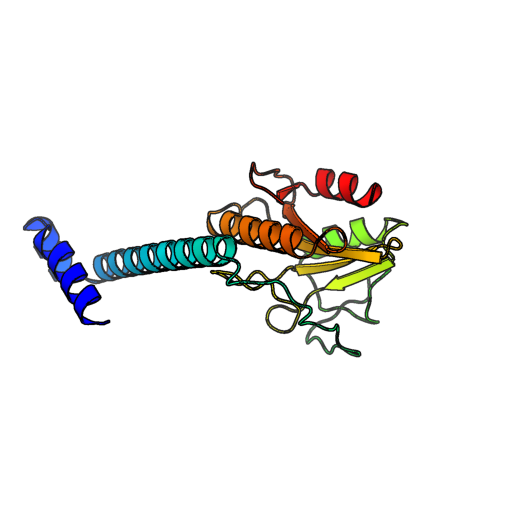 N 1
ATOM 981 C CA . GLY A 1 120 ? -3.234 8.865 -8.2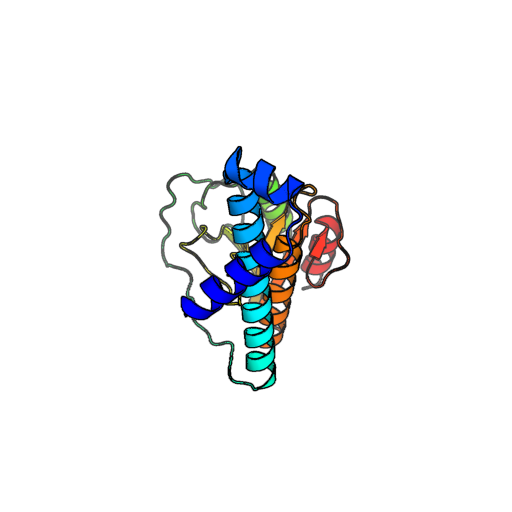72 1.00 91.75 120 GLY A CA 1
ATOM 982 C C . GLY A 1 120 ? -4.234 7.745 -7.984 1.00 91.75 120 GLY A C 1
ATOM 983 O O . GLY A 1 120 ? -5.407 7.964 -7.678 1.00 91.75 120 GLY A O 1
ATOM 984 N N . PHE A 1 121 ? -3.753 6.514 -8.117 1.00 94.88 121 PHE A N 1
ATOM 985 C CA . PHE A 1 121 ? -4.525 5.307 -7.866 1.00 94.88 121 PHE A CA 1
ATOM 986 C C . PHE A 1 121 ? -4.926 5.198 -6.391 1.00 94.88 121 PHE A C 1
ATOM 988 O O . PHE A 1 121 ? -4.130 5.480 -5.492 1.00 94.88 121 PHE A O 1
ATOM 995 N N . GLN A 1 122 ? -6.148 4.722 -6.148 1.00 93.94 122 GLN A N 1
ATOM 996 C CA . GLN A 1 122 ? -6.650 4.422 -4.812 1.00 93.94 122 GLN A CA 1
ATOM 997 C C . GLN A 1 122 ? -7.314 3.048 -4.778 1.00 93.94 122 GLN A C 1
ATOM 999 O O . GLN A 1 122 ? -8.028 2.658 -5.708 1.00 93.94 122 GLN A O 1
ATOM 1004 N N . ILE A 1 123 ? -7.125 2.343 -3.667 1.00 93.56 123 ILE A N 1
ATOM 1005 C CA . ILE A 1 123 ? -7.864 1.127 -3.347 1.00 93.56 123 ILE A CA 1
ATOM 1006 C C . ILE A 1 123 ? -9.073 1.526 -2.502 1.00 93.56 123 ILE A C 1
ATOM 1008 O O . ILE A 1 123 ? -8.948 2.182 -1.464 1.00 93.56 123 ILE A O 1
ATOM 1012 N N . ASN A 1 124 ? -10.258 1.137 -2.967 1.00 91.25 124 ASN A N 1
ATOM 1013 C CA . ASN A 1 124 ? -11.512 1.402 -2.274 1.00 91.25 124 ASN A CA 1
ATOM 1014 C C . ASN A 1 124 ? -11.749 0.364 -1.173 1.00 91.25 124 ASN A C 1
ATOM 1016 O O . ASN A 1 124 ? -11.626 -0.836 -1.411 1.00 91.25 124 ASN A O 1
ATOM 1020 N N . GLY A 1 125 ? -12.140 0.842 0.004 1.00 90.69 125 GLY A N 1
ATOM 1021 C CA . GLY A 1 125 ? -12.418 0.031 1.182 1.00 90.69 125 GLY A CA 1
ATOM 1022 C C . GLY A 1 125 ? -13.236 0.812 2.216 1.00 90.69 125 GLY A C 1
ATOM 1023 O O . GLY A 1 125 ? -13.674 1.931 1.930 1.00 90.69 125 GLY A O 1
ATOM 1024 N N . PRO A 1 126 ? -13.428 0.267 3.431 1.00 88.25 126 PRO A N 1
ATOM 1025 C CA . PRO A 1 126 ? -14.020 1.007 4.549 1.00 88.25 126 PRO A CA 1
ATOM 1026 C C . PRO A 1 126 ? -13.146 2.207 4.953 1.00 88.25 126 PRO A C 1
ATOM 1028 O O . PRO A 1 126 ? -13.658 3.212 5.452 1.00 88.25 126 PRO A O 1
ATOM 1031 N N . VAL A 1 127 ? -11.844 2.115 4.663 1.00 85.81 127 VAL A N 1
ATOM 1032 C CA . VAL A 1 127 ? -10.909 3.232 4.529 1.00 85.81 127 VAL A CA 1
ATOM 1033 C C . VAL A 1 127 ? -10.227 3.154 3.159 1.00 85.81 127 VAL A C 1
ATOM 1035 O O . VAL A 1 127 ? -10.129 2.080 2.567 1.00 85.81 127 VAL A O 1
ATOM 1038 N N . HIS A 1 128 ? -9.772 4.289 2.629 1.00 87.44 128 HIS A N 1
ATOM 1039 C CA . HIS A 1 128 ? -9.019 4.312 1.374 1.00 87.44 128 HIS A CA 1
ATOM 1040 C C . HIS A 1 128 ? -7.539 4.029 1.635 1.00 87.44 128 HIS A C 1
ATOM 1042 O O . HIS A 1 128 ? -6.940 4.648 2.519 1.00 87.44 128 HIS A O 1
ATOM 1048 N N . ALA A 1 129 ? -6.952 3.140 0.835 1.00 89.00 129 ALA A N 1
ATOM 1049 C CA . ALA A 1 129 ? -5.507 2.939 0.795 1.00 89.00 129 ALA A CA 1
ATOM 1050 C C . ALA A 1 129 ? -4.933 3.568 -0.479 1.00 89.00 129 ALA A C 1
ATOM 1052 O O . ALA A 1 129 ? -5.484 3.410 -1.573 1.00 89.00 129 ALA A O 1
ATOM 1053 N N . TYR A 1 130 ? -3.829 4.290 -0.318 1.00 91.81 130 TYR A N 1
ATOM 1054 C CA . TYR A 1 130 ? -3.102 4.954 -1.392 1.00 91.81 130 TYR A CA 1
ATOM 1055 C C . TYR A 1 130 ? -1.689 4.376 -1.368 1.00 91.81 130 TYR A C 1
ATOM 1057 O O . TYR A 1 130 ? -0.887 4.831 -0.558 1.00 91.81 130 TYR A O 1
ATOM 1065 N N . PRO A 1 131 ? -1.398 3.352 -2.189 1.00 94.62 131 PRO A N 1
ATOM 1066 C CA . PRO A 1 131 ? -0.038 2.839 -2.314 1.00 94.62 131 PRO A CA 1
ATOM 1067 C C . PRO A 1 131 ? 0.893 3.985 -2.708 1.00 94.62 131 PRO A C 1
ATOM 1069 O O . PRO A 1 131 ? 0.482 4.818 -3.511 1.00 94.62 131 PRO A O 1
ATOM 1072 N N . ASP A 1 132 ? 2.115 4.028 -2.190 1.00 96.25 132 ASP A N 1
ATOM 1073 C CA . ASP A 1 132 ? 3.062 5.112 -2.485 1.00 96.25 132 ASP A CA 1
ATOM 1074 C C . ASP A 1 132 ? 3.737 4.909 -3.847 1.00 96.25 132 ASP A C 1
ATOM 1076 O O . ASP A 1 132 ? 4.035 5.865 -4.560 1.00 96.25 132 ASP A O 1
ATOM 1080 N N . ILE A 1 133 ? 3.976 3.652 -4.232 1.00 98.06 133 ILE A N 1
ATOM 1081 C CA . ILE A 1 133 ? 4.720 3.284 -5.440 1.00 98.06 133 ILE A CA 1
ATOM 1082 C C . ILE A 1 133 ? 3.931 2.235 -6.230 1.00 98.06 133 ILE A C 1
ATOM 1084 O O . ILE A 1 133 ? 3.403 1.268 -5.677 1.00 98.06 133 ILE A O 1
ATOM 1088 N N . ILE A 1 134 ? 3.884 2.407 -7.551 1.00 98.38 134 ILE A N 1
ATOM 1089 C CA . ILE A 1 134 ? 3.345 1.430 -8.502 1.00 98.38 134 ILE A CA 1
ATOM 1090 C C . ILE A 1 134 ? 4.505 0.882 -9.325 1.00 98.38 134 ILE A C 1
ATOM 1092 O O . ILE A 1 134 ? 5.247 1.647 -9.935 1.00 98.38 134 ILE A O 1
ATOM 1096 N N . VAL A 1 135 ? 4.648 -0.439 -9.378 1.00 98.69 135 VAL A N 1
ATOM 1097 C CA . VAL A 1 135 ? 5.740 -1.114 -10.092 1.00 98.69 135 VAL A CA 1
ATOM 1098 C C . VAL A 1 135 ? 5.169 -2.032 -11.160 1.00 98.69 135 VAL A C 1
ATOM 1100 O O . VAL A 1 135 ? 4.272 -2.821 -10.880 1.00 98.69 135 VAL A O 1
ATOM 1103 N N . MET A 1 136 ? 5.710 -1.979 -12.372 1.00 98.62 136 MET A N 1
ATOM 1104 C CA . MET A 1 136 ? 5.424 -2.939 -13.435 1.00 98.62 136 MET A CA 1
ATOM 1105 C C . MET A 1 136 ? 6.618 -3.856 -13.632 1.00 98.62 136 MET A C 1
ATOM 1107 O O . MET A 1 136 ? 7.737 -3.394 -13.858 1.00 98.62 136 MET A O 1
ATOM 1111 N N . LEU A 1 137 ? 6.368 -5.159 -13.623 1.00 98.62 137 LEU A N 1
ATOM 1112 C CA . LEU A 1 137 ? 7.366 -6.161 -13.969 1.00 98.62 137 LEU A CA 1
ATOM 1113 C C . LEU A 1 137 ? 7.340 -6.465 -15.469 1.00 98.62 137 LEU A C 1
ATOM 1115 O O . LEU A 1 137 ? 6.324 -6.295 -16.147 1.00 98.62 137 LEU A O 1
ATOM 1119 N N . HIS A 1 138 ? 8.443 -6.988 -15.999 1.00 98.38 138 HIS A N 1
ATOM 1120 C CA . HIS A 1 138 ? 8.500 -7.488 -17.374 1.00 98.38 138 HIS A CA 1
ATOM 1121 C C . HIS A 1 138 ? 7.548 -8.668 -17.619 1.00 98.38 138 HIS A C 1
ATOM 1123 O O . HIS A 1 138 ? 7.071 -8.834 -18.741 1.00 98.38 138 HIS A O 1
ATOM 1129 N N . SER A 1 139 ? 7.188 -9.420 -16.571 1.00 97.56 139 SER A N 1
ATOM 1130 C CA . SER A 1 139 ? 6.127 -10.438 -16.606 1.00 97.56 139 SER A CA 1
ATOM 1131 C C . SER A 1 139 ? 4.718 -9.850 -16.804 1.00 97.56 139 SER A C 1
ATOM 1133 O O . SER A 1 139 ? 3.754 -10.587 -17.002 1.00 97.56 139 SER A O 1
ATOM 1135 N N . GLY A 1 140 ? 4.583 -8.521 -16.753 1.00 97.56 140 GLY A N 1
ATOM 1136 C CA . GLY A 1 140 ? 3.333 -7.773 -16.852 1.00 97.56 140 GLY A CA 1
ATOM 1137 C C . GLY A 1 140 ? 2.646 -7.545 -15.507 1.00 97.56 140 GLY A C 1
ATOM 1138 O O . GLY A 1 140 ? 1.676 -6.787 -15.448 1.00 97.56 140 GLY A O 1
ATOM 1139 N N . LYS A 1 141 ? 3.096 -8.208 -14.431 1.00 98.00 141 LYS A N 1
ATOM 1140 C CA . LYS A 1 141 ? 2.522 -8.041 -13.089 1.00 98.00 141 LYS A CA 1
ATOM 1141 C C . LYS A 1 141 ? 2.683 -6.602 -12.611 1.00 98.00 141 LYS A C 1
ATOM 1143 O O . LYS A 1 141 ? 3.726 -5.991 -12.835 1.00 98.00 141 LYS A O 1
ATOM 1148 N N . VAL A 1 142 ? 1.670 -6.105 -11.907 1.00 98.12 142 VAL A N 1
ATOM 1149 C CA . VAL A 1 142 ? 1.675 -4.770 -11.304 1.00 98.12 142 VAL A CA 1
ATOM 1150 C C . VAL A 1 142 ? 1.666 -4.895 -9.791 1.00 98.12 142 VAL A C 1
ATOM 1152 O O . VAL A 1 142 ? 0.795 -5.552 -9.218 1.00 98.12 142 VAL A O 1
ATOM 1155 N N . LEU A 1 143 ? 2.639 -4.271 -9.141 1.00 98.31 143 LEU A N 1
ATOM 1156 C CA . LEU A 1 143 ? 2.780 -4.265 -7.694 1.00 98.31 143 LEU A CA 1
ATOM 1157 C C . LEU A 1 143 ? 2.375 -2.890 -7.166 1.00 98.31 143 LEU A C 1
ATOM 1159 O O . LEU A 1 143 ? 2.884 -1.870 -7.625 1.00 98.31 143 LEU A O 1
ATOM 1163 N N . MET A 1 144 ? 1.469 -2.884 -6.198 1.00 97.56 144 MET A N 1
ATOM 1164 C CA . MET A 1 144 ? 1.112 -1.730 -5.385 1.00 97.56 144 MET A CA 1
ATOM 1165 C C . MET A 1 144 ? 1.923 -1.805 -4.096 1.00 97.56 144 MET A C 1
ATOM 1167 O O . MET A 1 144 ? 1.809 -2.788 -3.363 1.00 97.56 144 MET A O 1
ATOM 1171 N N . VAL A 1 145 ? 2.758 -0.806 -3.839 1.00 97.75 145 VAL A N 1
ATOM 1172 C CA . VAL A 1 145 ? 3.704 -0.804 -2.722 1.00 97.75 145 VAL A CA 1
ATOM 1173 C C . VAL A 1 145 ? 3.407 0.392 -1.823 1.00 97.75 145 VAL A C 1
ATOM 1175 O O . VAL A 1 145 ? 3.514 1.534 -2.257 1.00 97.75 145 VAL A O 1
ATOM 1178 N N . GLU A 1 146 ? 3.023 0.132 -0.577 1.00 95.81 146 GLU A N 1
ATOM 1179 C CA . GLU A 1 146 ? 2.876 1.139 0.477 1.00 95.81 146 GLU A CA 1
ATOM 1180 C C . GLU A 1 146 ? 4.085 1.055 1.412 1.00 95.81 1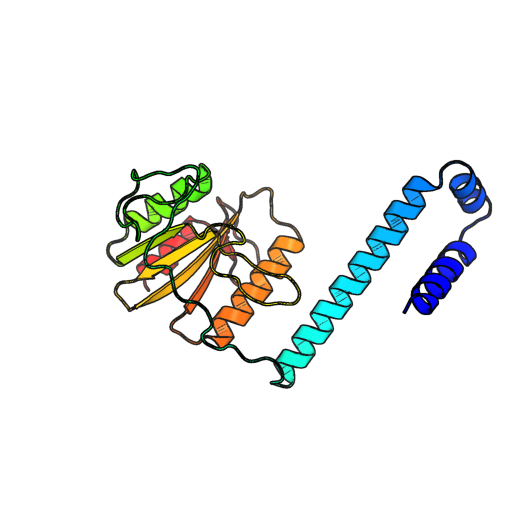46 GLU A C 1
ATOM 1182 O O . GLU A 1 146 ? 4.350 0.014 2.007 1.00 95.81 146 GLU A O 1
ATOM 1187 N N . THR A 1 147 ? 4.839 2.138 1.529 1.00 94.62 147 THR A N 1
ATOM 1188 C CA . THR A 1 147 ? 6.047 2.221 2.347 1.00 94.62 147 THR A CA 1
ATOM 1189 C C . THR A 1 147 ? 5.706 2.665 3.767 1.00 94.62 147 THR A C 1
ATOM 1191 O O . THR A 1 147 ? 4.855 3.529 3.997 1.00 94.62 147 THR A O 1
ATOM 1194 N N . LYS A 1 148 ? 6.353 2.054 4.762 1.00 90.88 148 LYS A N 1
ATOM 1195 C CA . LYS A 1 148 ? 6.156 2.371 6.179 1.00 90.88 148 LYS A CA 1
ATOM 1196 C C . LYS A 1 148 ? 7.476 2.453 6.929 1.00 90.88 148 LYS A C 1
ATOM 1198 O O . LYS A 1 148 ? 8.274 1.522 6.930 1.00 90.88 148 LYS A O 1
ATOM 1203 N N . GLY A 1 149 ? 7.662 3.551 7.659 1.00 87.69 149 GLY A N 1
ATOM 1204 C CA . GLY A 1 149 ? 8.682 3.612 8.701 1.00 87.69 149 GLY A CA 1
ATOM 1205 C C . GLY A 1 149 ? 8.323 2.682 9.863 1.00 87.69 149 GLY A C 1
ATOM 1206 O O . GLY A 1 149 ? 7.153 2.534 10.215 1.00 87.69 149 GLY A O 1
ATOM 1207 N N . ASP A 1 150 ? 9.327 2.094 10.512 1.00 79.44 150 ASP A N 1
ATOM 1208 C CA . ASP A 1 150 ? 9.119 1.088 11.566 1.00 79.44 150 ASP A CA 1
ATOM 1209 C C . ASP A 1 150 ? 8.318 1.602 12.782 1.00 79.44 150 ASP A C 1
ATOM 1211 O O . ASP A 1 150 ? 7.724 0.819 13.525 1.00 79.44 150 ASP A O 1
ATOM 1215 N N . HIS A 1 151 ? 8.278 2.917 13.002 1.00 75.81 151 HIS A N 1
ATOM 1216 C CA . HIS A 1 151 ? 7.520 3.556 14.083 1.00 75.81 151 HIS A CA 1
ATOM 1217 C C . HIS A 1 151 ? 6.016 3.708 13.783 1.00 75.81 151 HIS A C 1
ATOM 1219 O O . HIS A 1 151 ? 5.270 4.144 14.655 1.00 75.81 151 HIS A O 1
ATOM 1225 N N . LEU A 1 152 ? 5.566 3.350 12.574 1.00 74.62 152 LEU A N 1
ATOM 1226 C CA . LEU A 1 152 ? 4.187 3.528 12.098 1.00 74.62 152 LEU A CA 1
ATOM 1227 C C . LEU A 1 152 ? 3.366 2.230 12.089 1.00 74.62 152 LEU A C 1
ATOM 1229 O O . LEU A 1 152 ? 2.309 2.163 11.461 1.00 74.62 152 LEU A O 1
ATOM 1233 N N . ASP A 1 153 ? 3.829 1.192 12.783 1.00 76.75 153 ASP A N 1
ATOM 1234 C CA . ASP A 1 153 ? 3.031 -0.015 12.994 1.00 76.75 153 ASP A CA 1
ATOM 1235 C C . ASP A 1 153 ? 1.933 0.256 14.035 1.00 76.75 153 ASP A C 1
ATOM 1237 O O . ASP A 1 153 ? 2.188 0.340 15.237 1.00 76.75 153 ASP A O 1
ATOM 1241 N N . ASN A 1 154 ? 0.712 0.465 13.552 1.00 81.31 154 ASN A N 1
ATOM 1242 C CA . ASN A 1 154 ? -0.466 0.772 14.351 1.00 81.31 154 ASN A CA 1
ATOM 1243 C C . ASN A 1 154 ? -1.711 0.111 13.731 1.00 81.31 154 ASN A C 1
ATOM 1245 O O . ASN A 1 154 ? -1.637 -0.551 12.694 1.00 81.31 154 ASN A O 1
ATOM 1249 N N . ASP A 1 155 ? -2.868 0.279 14.367 1.00 82.19 155 ASP A N 1
ATOM 1250 C CA . ASP A 1 155 ? -4.102 -0.352 13.889 1.00 82.19 155 ASP A CA 1
ATOM 1251 C C . ASP A 1 155 ? -4.558 0.179 12.518 1.00 82.19 155 ASP A C 1
ATOM 1253 O O . ASP A 1 155 ? -5.102 -0.585 11.725 1.00 82.19 155 ASP A O 1
ATOM 1257 N N . GLU A 1 156 ? -4.241 1.431 12.173 1.00 82.81 156 GLU A N 1
ATOM 1258 C CA . GLU A 1 156 ? -4.508 1.983 10.836 1.00 82.81 156 GLU A CA 1
ATOM 1259 C C . GLU A 1 156 ? -3.684 1.262 9.753 1.00 82.81 156 GLU A C 1
ATOM 1261 O O . GLU A 1 156 ? -4.204 0.935 8.684 1.00 82.81 156 GLU A O 1
ATOM 1266 N N . SER A 1 157 ? -2.411 0.960 10.029 1.00 84.88 157 SER A N 1
ATOM 1267 C CA . SER A 1 157 ? -1.549 0.184 9.128 1.00 84.88 157 SER A CA 1
ATOM 1268 C C . SER A 1 157 ? -2.089 -1.235 8.921 1.00 84.88 157 SER A C 1
ATOM 1270 O O . SER A 1 157 ? -2.142 -1.711 7.786 1.00 84.88 157 SER A O 1
ATOM 1272 N N . LYS A 1 158 ? -2.590 -1.884 9.981 1.00 87.81 158 LYS A N 1
ATOM 1273 C CA . LYS A 1 158 ? -3.235 -3.205 9.878 1.00 87.81 158 LYS A CA 1
ATOM 1274 C C . LYS A 1 158 ? -4.488 -3.167 9.004 1.00 87.81 158 LYS A C 1
ATOM 1276 O O . LYS A 1 158 ? -4.672 -4.042 8.159 1.00 87.81 158 LYS A O 1
ATOM 1281 N N . GLU A 1 159 ? -5.343 -2.159 9.182 1.00 87.19 159 GLU A N 1
ATOM 1282 C CA . GLU A 1 159 ? -6.560 -2.001 8.378 1.00 87.19 159 GLU A CA 1
ATOM 1283 C C . GLU A 1 159 ? -6.237 -1.779 6.896 1.00 87.19 159 GLU A C 1
ATOM 1285 O O . GLU A 1 159 ? -6.816 -2.445 6.033 1.00 87.19 159 GLU A O 1
ATOM 1290 N N . LYS A 1 160 ? -5.267 -0.911 6.582 1.00 89.44 160 LYS A N 1
ATOM 1291 C CA . LYS A 1 160 ? -4.825 -0.681 5.196 1.00 89.44 160 LYS A CA 1
ATOM 1292 C C . LYS A 1 160 ? -4.208 -1.928 4.572 1.00 89.44 160 LYS A C 1
ATOM 1294 O O . LYS A 1 160 ? -4.528 -2.252 3.430 1.00 89.44 160 LYS A O 1
ATOM 1299 N N . ALA A 1 161 ? -3.383 -2.662 5.319 1.00 90.69 161 ALA A N 1
ATOM 1300 C CA . ALA A 1 161 ? -2.806 -3.919 4.853 1.00 90.69 161 ALA A CA 1
ATOM 1301 C C . ALA A 1 161 ? -3.889 -4.965 4.538 1.00 90.69 161 ALA A C 1
ATOM 1303 O O . ALA A 1 161 ? -3.858 -5.570 3.466 1.00 90.69 161 ALA A O 1
ATOM 1304 N N . LYS A 1 162 ? -4.899 -5.110 5.412 1.00 90.81 162 LYS A N 1
ATOM 1305 C CA . LYS A 1 162 ? -6.060 -5.985 5.176 1.00 90.81 162 LYS A CA 1
ATOM 1306 C C . LYS A 1 162 ? -6.791 -5.616 3.881 1.00 90.81 162 LYS A C 1
ATOM 1308 O O . LYS A 1 162 ? -7.107 -6.501 3.089 1.00 90.81 162 LYS A O 1
ATOM 1313 N N . ILE A 1 163 ? -7.035 -4.327 3.650 1.00 92.25 163 ILE A N 1
ATOM 1314 C CA . ILE A 1 163 ? -7.730 -3.839 2.447 1.00 92.25 163 ILE A CA 1
ATOM 1315 C C . ILE A 1 163 ? -6.902 -4.094 1.188 1.00 92.25 163 ILE A C 1
ATOM 1317 O O . ILE A 1 163 ? -7.435 -4.569 0.184 1.00 92.25 163 ILE A O 1
ATOM 1321 N N . GLY A 1 164 ? -5.598 -3.822 1.237 1.00 93.88 164 GLY A N 1
ATOM 1322 C CA . GLY A 1 164 ? -4.689 -4.095 0.129 1.00 93.88 164 GLY A CA 1
ATOM 1323 C C . GLY A 1 164 ? -4.614 -5.585 -0.221 1.00 93.88 164 GLY A C 1
ATOM 1324 O O . GLY A 1 164 ? -4.683 -5.947 -1.397 1.00 93.88 164 GLY A O 1
ATOM 1325 N N . ASP A 1 165 ? -4.563 -6.463 0.784 1.00 92.00 165 ASP A N 1
ATOM 1326 C CA . ASP A 1 165 ? -4.604 -7.920 0.602 1.00 92.00 165 ASP A CA 1
ATOM 1327 C C . ASP A 1 165 ? -5.945 -8.398 0.011 1.00 92.00 165 ASP A C 1
ATOM 1329 O O . ASP A 1 165 ? -5.957 -9.175 -0.948 1.00 92.00 165 ASP A O 1
ATOM 1333 N N . GLN A 1 166 ? -7.079 -7.891 0.511 1.00 92.25 166 GLN A N 1
ATOM 1334 C CA . GLN A 1 166 ? -8.404 -8.170 -0.061 1.00 92.25 166 GLN A CA 1
ATOM 1335 C C . GLN A 1 166 ? -8.482 -7.728 -1.530 1.00 92.25 166 GLN A C 1
ATOM 1337 O O . GLN A 1 166 ? -8.911 -8.500 -2.391 1.00 92.25 166 GLN A O 1
ATOM 1342 N N . TRP A 1 167 ? -8.006 -6.523 -1.847 1.00 95.00 167 TRP A N 1
ATOM 1343 C CA . TRP A 1 167 ? -7.952 -6.017 -3.218 1.00 95.00 167 TRP A CA 1
ATOM 1344 C C . TRP A 1 167 ? -7.076 -6.890 -4.128 1.00 95.00 167 TRP A C 1
ATOM 1346 O O . TRP A 1 167 ? -7.494 -7.244 -5.234 1.00 95.00 167 TRP A O 1
ATOM 1356 N N . ALA A 1 168 ? -5.897 -7.308 -3.662 1.00 94.19 168 ALA A N 1
ATOM 1357 C CA . ALA A 1 168 ? -5.005 -8.188 -4.417 1.00 94.19 168 ALA A CA 1
ATOM 1358 C C . ALA A 1 168 ? -5.635 -9.567 -4.689 1.00 94.19 168 ALA A C 1
ATOM 1360 O O . ALA A 1 168 ? -5.450 -10.142 -5.760 1.00 94.19 168 ALA A O 1
ATOM 1361 N N . LYS A 1 169 ? -6.422 -10.103 -3.747 1.00 92.00 169 LYS A N 1
ATOM 1362 C CA . LYS A 1 169 ? -7.161 -11.363 -3.941 1.00 92.00 169 LYS A CA 1
ATOM 1363 C C . LYS A 1 169 ? -8.249 -11.232 -5.009 1.00 92.00 169 LYS A C 1
ATOM 1365 O O . LYS A 1 169 ? -8.373 -12.117 -5.854 1.00 92.00 169 LYS A O 1
ATOM 1370 N N . LEU A 1 170 ? -8.996 -10.128 -5.001 1.00 92.62 170 LEU A N 1
ATOM 1371 C CA . LEU A 1 170 ? -10.099 -9.881 -5.939 1.00 92.62 170 LEU A CA 1
ATOM 1372 C C . LEU A 1 170 ? -9.627 -9.551 -7.363 1.00 92.62 170 LEU A C 1
ATOM 1374 O O . LEU A 1 170 ? -10.325 -9.842 -8.329 1.00 92.62 170 LEU A O 1
ATOM 1378 N N . THR A 1 171 ? -8.439 -8.965 -7.507 1.00 91.31 171 THR A N 1
ATOM 1379 C CA . THR A 1 171 ? -7.841 -8.602 -8.807 1.00 91.31 171 THR A CA 1
ATOM 1380 C C . THR A 1 171 ? -7.086 -9.753 -9.488 1.00 91.31 171 THR A C 1
ATOM 1382 O O . THR A 1 171 ? -6.626 -9.622 -10.626 1.00 91.31 171 THR A O 1
ATOM 1385 N N . GLY A 1 172 ? -6.972 -10.908 -8.827 1.00 88.69 172 GLY A N 1
ATOM 1386 C CA . GLY A 1 172 ? -6.347 -12.109 -9.373 1.00 88.69 172 GLY A CA 1
ATOM 1387 C C . GLY A 1 172 ? -4.814 -12.092 -9.325 1.00 88.69 172 GLY A C 1
ATOM 1388 O O . GLY A 1 172 ? -4.185 -11.497 -8.459 1.00 88.69 172 GLY A O 1
ATOM 1389 N N . LYS A 1 173 ? -4.160 -12.821 -10.239 1.00 91.50 173 LYS A N 1
ATOM 1390 C CA . LYS A 1 173 ? -2.694 -13.039 -10.189 1.00 91.50 173 LYS A CA 1
ATOM 1391 C C . LYS A 1 173 ? -1.857 -11.888 -10.760 1.00 91.50 173 LYS A C 1
ATOM 1393 O O . LYS A 1 173 ? -0.628 -11.920 -10.609 1.00 91.50 173 LYS A O 1
ATOM 1398 N N . GLN A 1 174 ? -2.506 -10.951 -11.450 1.00 94.56 174 GLN A N 1
ATOM 1399 C CA . GLN A 1 174 ? -1.857 -9.872 -12.192 1.00 94.56 174 GLN A CA 1
ATOM 1400 C C . GLN A 1 174 ? -1.417 -8.729 -11.281 1.00 94.56 174 GLN A C 1
ATOM 1402 O O . GLN A 1 174 ? -0.378 -8.121 -11.522 1.00 94.56 174 GLN A O 1
ATOM 1407 N N . TYR A 1 175 ? -2.192 -8.472 -10.233 1.00 96.31 175 TYR A N 1
ATOM 1408 C CA . TYR A 1 175 ? -1.961 -7.383 -9.305 1.00 96.31 175 TYR A CA 1
ATOM 1409 C C . TYR A 1 175 ? -1.556 -7.938 -7.946 1.00 96.31 175 TYR A C 1
ATOM 1411 O O . TYR A 1 175 ? -2.026 -8.99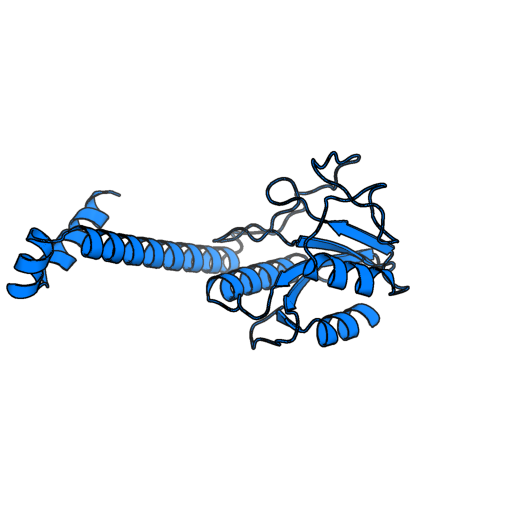3 -7.512 1.00 96.31 175 TYR A O 1
ATOM 1419 N N . LYS A 1 176 ? -0.633 -7.248 -7.288 1.00 96.88 176 LYS A N 1
ATOM 1420 C CA . LYS A 1 176 ? -0.165 -7.580 -5.945 1.00 96.88 176 LYS A CA 1
ATOM 1421 C C . LYS A 1 176 ? -0.122 -6.321 -5.101 1.00 96.88 176 LYS A C 1
ATOM 1423 O O . LYS A 1 176 ? 0.087 -5.238 -5.636 1.00 96.88 176 LYS A O 1
ATOM 1428 N N . TYR A 1 177 ? -0.311 -6.481 -3.800 1.00 96.69 177 TYR A N 1
ATOM 1429 C CA . TYR A 1 177 ? -0.189 -5.409 -2.826 1.00 96.69 177 TYR A CA 1
ATOM 1430 C C . TYR A 1 177 ? 0.841 -5.802 -1.772 1.00 96.69 177 TYR A C 1
ATOM 1432 O O . TYR A 1 177 ? 0.826 -6.940 -1.296 1.00 96.69 177 TYR A O 1
ATOM 1440 N N . TYR A 1 178 ? 1.712 -4.862 -1.421 1.00 96.88 178 TYR A N 1
ATOM 1441 C CA . TYR A 1 178 ? 2.743 -5.026 -0.408 1.00 96.88 178 TYR A CA 1
ATOM 1442 C C . TYR A 1 178 ? 2.810 -3.776 0.461 1.00 96.88 178 TYR A C 1
ATOM 1444 O O . TYR A 1 178 ? 2.976 -2.670 -0.043 1.00 96.88 178 TYR A O 1
ATOM 1452 N N . MET A 1 179 ? 2.725 -3.964 1.771 1.00 95.94 179 MET A N 1
ATOM 1453 C CA . MET A 1 179 ? 3.122 -2.970 2.752 1.00 95.94 179 MET A CA 1
ATOM 1454 C C . MET A 1 179 ? 4.559 -3.276 3.177 1.00 95.94 179 MET A C 1
ATOM 1456 O O . MET A 1 179 ? 4.837 -4.355 3.698 1.00 95.94 179 MET A O 1
ATOM 1460 N N . VAL A 1 180 ? 5.478 -2.357 2.911 1.00 96.62 180 VAL A N 1
ATOM 1461 C CA . VAL A 1 180 ? 6.917 -2.577 3.058 1.00 96.62 180 VAL A CA 1
ATOM 1462 C C . VAL A 1 180 ? 7.448 -1.710 4.188 1.00 96.62 180 VAL A C 1
ATOM 1464 O O . VAL A 1 180 ? 7.431 -0.482 4.107 1.00 96.62 180 VAL A O 1
ATOM 1467 N N . PHE A 1 181 ? 7.893 -2.376 5.247 1.00 95.12 181 PHE A N 1
ATOM 1468 C CA . PHE A 1 181 ? 8.522 -1.782 6.416 1.00 95.12 181 PHE A CA 1
ATOM 1469 C C . PHE A 1 181 ? 10.038 -1.753 6.265 1.00 95.12 181 PHE A C 1
ATOM 1471 O O . PHE A 1 181 ? 10.627 -2.603 5.592 1.00 95.12 181 PHE A O 1
ATOM 1478 N N . GLU A 1 182 ? 10.690 -0.783 6.902 1.00 93.38 182 GLU A N 1
ATOM 1479 C CA . GLU A 1 182 ? 12.134 -0.620 6.760 1.00 93.38 182 GLU A CA 1
ATOM 1480 C C . GLU A 1 182 ? 12.906 -1.839 7.260 1.00 93.38 182 GLU A C 1
ATOM 1482 O O . GLU A 1 182 ? 13.726 -2.386 6.520 1.00 93.38 182 GLU A O 1
ATOM 1487 N N . THR A 1 183 ? 12.606 -2.292 8.476 1.00 91.44 183 THR A N 1
ATOM 1488 C CA . THR A 1 183 ? 13.230 -3.492 9.048 1.00 91.44 183 THR A CA 1
ATOM 1489 C C . THR A 1 183 ? 12.217 -4.475 9.612 1.00 91.44 183 THR A C 1
ATOM 1491 O O . THR A 1 183 ? 12.478 -5.679 9.640 1.00 91.44 183 THR A O 1
ATOM 1494 N N . LYS A 1 184 ? 11.045 -3.999 10.042 1.00 90.00 184 LYS A N 1
ATOM 1495 C CA . LYS A 1 184 ? 10.043 -4.854 10.676 1.00 90.00 184 LYS A CA 1
ATOM 1496 C C . LYS A 1 184 ? 9.390 -5.814 9.690 1.00 90.00 184 LYS A C 1
ATOM 1498 O O . LYS A 1 184 ? 9.218 -5.519 8.516 1.00 90.00 184 LYS A O 1
ATOM 1503 N N . GLN A 1 185 ? 8.937 -6.945 10.215 1.00 89.50 185 GLN A N 1
ATOM 1504 C CA . GLN A 1 185 ? 8.057 -7.864 9.505 1.00 89.50 185 GLN A CA 1
ATOM 1505 C C . GLN A 1 185 ? 6.842 -8.162 10.388 1.00 89.50 185 GLN A C 1
ATOM 1507 O O . GLN A 1 185 ? 6.869 -9.115 11.168 1.00 89.50 185 GLN A O 1
ATOM 1512 N N . PRO A 1 186 ? 5.809 -7.306 10.340 1.00 88.69 186 PRO A N 1
ATOM 1513 C CA . PRO A 1 186 ? 4.611 -7.510 11.140 1.00 88.69 186 PRO A CA 1
ATOM 1514 C C . PRO A 1 186 ? 3.862 -8.791 10.755 1.00 88.69 186 PRO A C 1
ATOM 1516 O O . PRO A 1 186 ? 3.892 -9.221 9.604 1.00 88.69 186 PRO A O 1
ATOM 1519 N N . ASP A 1 187 ? 3.141 -9.373 11.713 1.00 87.75 187 ASP A N 1
ATOM 1520 C CA . ASP A 1 187 ? 2.409 -10.639 11.546 1.00 87.75 187 ASP A CA 1
ATOM 1521 C C . ASP A 1 187 ? 1.002 -10.444 10.946 1.00 87.75 187 ASP A C 1
ATOM 1523 O O . ASP A 1 187 ? 0.015 -11.026 11.396 1.00 87.75 187 ASP A O 1
ATOM 1527 N N . TYR A 1 188 ? 0.872 -9.561 9.954 1.00 84.81 188 TYR A N 1
ATOM 1528 C CA . TYR A 1 188 ? -0.386 -9.376 9.231 1.00 84.81 188 TYR A CA 1
ATOM 1529 C C . TYR A 1 188 ? -0.209 -9.470 7.713 1.00 84.81 188 TYR A C 1
ATOM 1531 O O . TYR A 1 188 ? 0.866 -9.172 7.186 1.00 84.81 188 TYR A O 1
ATOM 1539 N N . PRO A 1 189 ? -1.253 -9.914 6.983 1.00 87.69 189 PRO A N 1
ATOM 1540 C CA . PRO A 1 189 ? -1.148 -10.203 5.558 1.00 87.69 189 PRO A CA 1
ATOM 1541 C C . PRO A 1 189 ? -0.675 -9.005 4.740 1.00 87.69 189 PRO A C 1
ATOM 1543 O O . PRO A 1 189 ? -1.106 -7.874 4.956 1.00 87.69 189 PRO A O 1
ATOM 1546 N N . GLY A 1 190 ? 0.194 -9.273 3.767 1.00 88.56 190 GLY A N 1
ATOM 1547 C CA . GLY A 1 190 ? 0.703 -8.255 2.855 1.00 88.56 190 GLY A CA 1
ATOM 1548 C C . GLY A 1 190 ? 1.801 -7.363 3.438 1.00 88.56 190 GLY A C 1
ATOM 1549 O O . GLY A 1 190 ? 2.341 -6.563 2.680 1.00 88.56 190 GLY A O 1
ATOM 1550 N N . ALA A 1 191 ? 2.162 -7.497 4.720 1.00 93.81 191 ALA A N 1
ATOM 1551 C CA . ALA A 1 191 ? 3.240 -6.732 5.342 1.00 93.81 191 ALA A CA 1
ATOM 1552 C C . ALA A 1 191 ? 4.571 -7.494 5.354 1.00 93.81 191 ALA A C 1
ATOM 1554 O O . ALA A 1 191 ? 4.640 -8.662 5.738 1.00 93.81 191 ALA A O 1
ATOM 1555 N N . TYR A 1 192 ? 5.644 -6.824 4.939 1.00 95.38 192 TYR A N 1
ATOM 1556 C CA . TYR A 1 192 ? 6.977 -7.409 4.818 1.00 95.38 192 TYR A CA 1
ATOM 1557 C C . TYR A 1 192 ? 8.050 -6.391 5.190 1.00 95.38 192 TYR A C 1
ATOM 1559 O O . TYR A 1 192 ? 7.854 -5.191 5.007 1.00 95.38 192 TYR A O 1
ATOM 1567 N N . SER A 1 193 ? 9.206 -6.871 5.644 1.00 95.75 193 SER A N 1
ATOM 1568 C CA . SER A 1 193 ? 10.414 -6.047 5.659 1.00 95.75 193 SER A CA 1
ATOM 1569 C C . SER A 1 193 ? 10.877 -5.772 4.227 1.00 95.75 193 SER A C 1
ATOM 1571 O O . SER A 1 193 ? 10.565 -6.540 3.309 1.00 95.75 193 SER A O 1
ATOM 1573 N N . LEU A 1 194 ? 11.664 -4.713 4.029 1.00 96.81 194 LEU A N 1
ATOM 1574 C CA . LEU A 1 194 ? 12.270 -4.404 2.734 1.00 96.81 194 LEU A CA 1
ATOM 1575 C C . LEU A 1 194 ? 13.068 -5.594 2.191 1.00 96.81 194 LEU A C 1
ATOM 1577 O O . LEU A 1 194 ? 12.894 -5.967 1.037 1.00 96.81 194 LEU A O 1
ATOM 1581 N N . GLU A 1 195 ? 13.889 -6.231 3.026 1.00 96.75 195 GLU A N 1
ATOM 1582 C CA . GLU A 1 195 ? 14.670 -7.410 2.640 1.00 96.75 195 GLU A CA 1
ATOM 1583 C C . GLU A 1 195 ? 13.770 -8.521 2.086 1.00 96.75 195 GLU A C 1
ATOM 1585 O O . GLU A 1 195 ? 13.947 -8.960 0.946 1.00 96.75 195 GLU A O 1
ATOM 1590 N N . ARG A 1 196 ? 12.735 -8.906 2.844 1.00 97.12 196 ARG A N 1
ATOM 1591 C CA . ARG A 1 196 ? 11.821 -9.973 2.434 1.00 97.12 196 ARG A CA 1
ATOM 1592 C C . ARG A 1 196 ? 11.015 -9.600 1.192 1.00 97.12 196 ARG A C 1
ATOM 1594 O O . ARG A 1 196 ? 10.775 -10.445 0.332 1.00 97.12 196 ARG A O 1
ATOM 1601 N N . PHE A 1 197 ? 10.589 -8.346 1.089 1.00 97.75 197 PHE A N 1
ATOM 1602 C CA . PHE A 1 197 ? 9.907 -7.838 -0.096 1.00 97.75 197 PHE A CA 1
ATOM 1603 C C . PHE A 1 197 ? 10.792 -7.974 -1.342 1.00 97.75 197 PHE A C 1
ATOM 1605 O O . PHE A 1 197 ? 10.341 -8.514 -2.351 1.00 97.75 197 PHE A O 1
ATOM 1612 N N . MET A 1 198 ? 12.065 -7.579 -1.260 1.00 98.06 198 MET A N 1
ATOM 1613 C CA . MET A 1 198 ? 12.997 -7.680 -2.386 1.00 98.06 198 MET A CA 1
ATOM 1614 C C . MET A 1 198 ? 13.271 -9.130 -2.802 1.00 98.06 198 MET A C 1
ATOM 1616 O O . MET A 1 198 ? 13.375 -9.402 -3.997 1.00 98.06 198 MET A O 1
ATOM 1620 N N . GLU A 1 199 ? 13.353 -10.072 -1.857 1.00 97.69 199 GLU A N 1
ATOM 1621 C CA . GLU A 1 199 ? 13.433 -11.508 -2.172 1.00 97.69 199 GLU A CA 1
ATOM 1622 C C . GLU A 1 199 ? 12.217 -11.989 -2.966 1.00 97.69 199 GLU A C 1
ATOM 1624 O O . GLU A 1 199 ? 12.366 -12.717 -3.942 1.00 97.69 199 GLU A O 1
ATOM 1629 N N . ILE A 1 200 ? 11.014 -11.569 -2.565 1.00 97.19 200 ILE A N 1
ATOM 1630 C CA . ILE A 1 200 ? 9.776 -11.948 -3.251 1.00 97.19 200 ILE A CA 1
ATOM 1631 C C . ILE A 1 200 ? 9.768 -11.380 -4.670 1.00 97.19 200 ILE A C 1
ATOM 1633 O O . ILE A 1 200 ? 9.491 -12.118 -5.610 1.00 97.19 200 ILE A O 1
ATOM 1637 N N . VAL A 1 201 ? 10.066 -10.087 -4.837 1.00 97.75 201 VAL A N 1
ATOM 1638 C CA . VAL A 1 201 ? 9.977 -9.417 -6.144 1.00 97.75 201 VAL A CA 1
ATOM 1639 C C . VAL A 1 201 ? 10.946 -10.012 -7.158 1.00 97.75 201 VAL A C 1
ATOM 1641 O O . VAL A 1 201 ? 10.577 -10.123 -8.322 1.00 97.75 201 VAL A O 1
ATOM 1644 N N . LYS A 1 202 ? 12.141 -10.447 -6.741 1.00 96.94 202 LYS A N 1
ATOM 1645 C CA . LYS A 1 202 ? 13.120 -11.098 -7.630 1.00 96.94 202 LYS A CA 1
ATOM 1646 C C . LYS A 1 202 ? 12.584 -12.358 -8.318 1.00 96.94 202 LYS A C 1
ATOM 1648 O O . LYS A 1 202 ? 13.004 -12.654 -9.430 1.00 96.94 202 LYS A O 1
ATOM 1653 N N . GLU A 1 203 ? 11.647 -13.059 -7.684 1.00 96.62 203 GLU A N 1
ATOM 1654 C CA . GLU A 1 203 ? 11.082 -14.324 -8.171 1.00 96.62 203 GLU A CA 1
ATOM 1655 C C . GLU A 1 203 ? 9.741 -14.152 -8.926 1.00 96.62 203 GLU A C 1
ATOM 1657 O O . GLU A 1 203 ? 9.106 -15.145 -9.297 1.00 96.62 203 GLU A O 1
ATOM 1662 N N . LEU A 1 204 ? 9.267 -12.911 -9.130 1.00 94.88 204 LEU A N 1
ATOM 1663 C CA . LEU A 1 204 ? 7.985 -12.584 -9.791 1.00 94.88 204 LEU A CA 1
ATOM 1664 C C . LEU A 1 204 ? 8.088 -12.236 -11.287 1.00 94.88 204 LEU A C 1
ATOM 1666 O O . LEU A 1 204 ? 9.148 -11.754 -11.745 1.00 94.88 204 LEU A O 1
#

Radius of gyration: 21.59 Å; chains: 1; bounding box: 50×36×62 Å

Foldseek 3Di:
DVVVLVVVVCVVQVPDDPVVVVVCVVPVVVVVVVSVVVVVVVLLVVLQVVQVVCVVVVVDADDPDFDDDPDDDEPAWDCDAPQAPDNIAHDDDPQVVVLSNLLSPAPQWNHKHQADPPVGDWQDGSDIDGQGMWTAGPVRAIEREHEDEPVPPDVVLLVNQVSQCVNDVRVPDRYHYAYEYCADADPHHRYGHSVVVSVVVNVD

Secondary structure (DSSP, 8-state):
-HHHHHHHHHHHHHT--HHHHHHHHH-HHHHHHHHHHHHHHHHHHHHHHHHHHHHHTT-S---------S----SSEE--STTBSSSSEEP--HHHHHHHHHHHT-TTEEEEEE--TTTS--B-SSS-B--SEEEEETTS-EEEEEEE-GGG-SHHHHHHHHHHHHHHHHTTTSEEEEEEESS---SSTTEEEHHHHHHHHHT-

Sequence (204 aa):
NDRELDEYIDRVIGTMSEDQLSELEQSPYPYVVKIQGKVKELIAQHRSGVFDTWLEQDKISCLPNYALPAVISPTAFTSMVPKSLYTAEEDMNEYEFKVVWALSELDNVKWWHRNISRLGFQINGPVHAYPDIIVMLHSGKVLMVETKGDHLDNDESKEKAKIGDQWAKLTGKQYKYYMVFETKQPDYPGAYSLERFMEIVKEL